Protein AF-A0A662Q360-F1 (afdb_monomer_lite)

Radius of gyration: 23.17 Å; chains: 1; bounding box: 56×48×70 Å

Foldseek 3Di:
DLVVLVVVLVVVVVPDDDDDDDDPVNVVVVVVSVVSVVVNVVVVVVLVVVLVVVVVVVCCVLPVDPDDFDDPDDDQQKAWQPQVPQDAAEAQDQFRWRFFFPPDPFFGQWTWGWHDDPPGIFIKTAGQQQWGTDRNHIYGDHDDPVRIGGCVVDPRPLRTPSVQFQFWEAEPVGDTQATFHTFIWHADPRGIGTQWTKGQGDPVNCVVRVHRIGTGGRVQWDDDSRHIYGPDPPDPD

Structure (mmCIF, N/CA/C/O backbone):
data_AF-A0A662Q360-F1
#
_entry.id   AF-A0A662Q360-F1
#
loop_
_atom_site.group_PDB
_atom_site.id
_atom_site.type_symbol
_atom_site.label_atom_id
_atom_site.label_alt_id
_atom_site.label_comp_id
_atom_site.label_asym_id
_atom_site.label_entity_id
_atom_site.label_seq_id
_atom_site.pdbx_PDB_ins_code
_atom_site.Cartn_x
_atom_site.Cartn_y
_atom_site.Cartn_z
_atom_site.occupancy
_atom_site.B_iso_or_equiv
_atom_site.auth_seq_id
_atom_site.auth_comp_id
_atom_site.auth_asym_id
_atom_site.auth_atom_id
_atom_site.pdbx_PDB_model_num
ATOM 1 N N . THR A 1 1 ? 2.993 13.904 -26.638 1.00 52.34 1 THR A N 1
ATOM 2 C CA . THR A 1 1 ? 3.123 13.090 -25.404 1.00 52.34 1 THR A CA 1
ATOM 3 C C . THR A 1 1 ? 4.586 12.719 -25.207 1.00 52.34 1 THR A C 1
ATOM 5 O O . THR A 1 1 ? 5.303 12.696 -26.197 1.00 52.34 1 THR A O 1
ATOM 8 N N . LEU A 1 2 ? 5.051 12.474 -23.971 1.00 51.41 2 LEU A N 1
ATOM 9 C CA . LEU A 1 2 ? 6.459 12.122 -23.666 1.00 51.41 2 LEU A CA 1
ATOM 10 C C . LEU A 1 2 ? 6.990 10.971 -24.545 1.00 51.41 2 LEU A C 1
ATOM 12 O O . LEU A 1 2 ? 8.075 11.088 -25.100 1.00 51.41 2 LEU A O 1
ATOM 16 N N . LEU A 1 3 ? 6.150 9.962 -24.795 1.00 55.06 3 LEU A N 1
ATOM 17 C CA . LEU A 1 3 ? 6.437 8.842 -25.700 1.00 55.06 3 LEU A CA 1
ATOM 18 C C . LEU A 1 3 ? 6.811 9.266 -27.134 1.00 55.06 3 LEU A C 1
ATOM 20 O O . LEU A 1 3 ? 7.700 8.693 -27.747 1.00 55.06 3 LEU A O 1
ATOM 24 N N . SER A 1 4 ? 6.140 10.289 -27.672 1.00 64.00 4 SER A N 1
ATOM 25 C CA . SER A 1 4 ? 6.384 10.784 -29.035 1.00 64.00 4 SER A CA 1
ATOM 26 C C . SER A 1 4 ? 7.699 11.565 -29.150 1.00 64.00 4 SER A C 1
ATOM 28 O O . SER A 1 4 ? 8.239 11.694 -30.248 1.00 64.00 4 SER A O 1
ATOM 30 N N . LEU A 1 5 ? 8.209 12.096 -28.034 1.00 64.88 5 LEU A N 1
ATOM 31 C CA . LEU A 1 5 ? 9.517 12.747 -27.973 1.00 64.88 5 LEU A CA 1
ATOM 32 C C . LEU A 1 5 ? 10.636 11.715 -27.819 1.00 64.88 5 LEU A C 1
ATOM 34 O O . LEU A 1 5 ? 11.640 11.842 -28.510 1.00 64.88 5 LEU A O 1
ATOM 38 N N . GLU A 1 6 ? 10.443 10.682 -26.995 1.00 63.66 6 GLU A N 1
ATOM 39 C CA . GLU A 1 6 ? 11.391 9.564 -26.872 1.00 63.66 6 GLU A CA 1
ATOM 40 C C . GLU A 1 6 ? 11.611 8.864 -28.217 1.00 63.66 6 GLU A C 1
ATOM 42 O O . GLU A 1 6 ? 12.750 8.779 -28.663 1.00 63.66 6 GLU A O 1
ATOM 47 N N . GLN A 1 7 ? 10.535 8.484 -28.919 1.00 69.19 7 GLN A N 1
ATOM 48 C CA . GLN A 1 7 ? 10.624 7.829 -30.234 1.00 69.19 7 GLN A CA 1
ATOM 49 C C . GLN A 1 7 ? 11.443 8.642 -31.247 1.00 69.19 7 GLN A C 1
ATOM 51 O O . GLN A 1 7 ? 12.297 8.097 -31.941 1.00 69.19 7 GLN A O 1
ATOM 56 N N . ARG A 1 8 ? 11.248 9.965 -31.279 1.00 67.44 8 ARG A N 1
ATOM 57 C CA . ARG A 1 8 ? 11.994 10.861 -32.175 1.00 67.44 8 ARG A CA 1
ATOM 58 C C . ARG A 1 8 ? 13.470 11.008 -31.808 1.00 67.44 8 ARG A C 1
ATOM 60 O O . ARG A 1 8 ? 14.284 11.240 -32.694 1.00 67.44 8 ARG A O 1
ATOM 67 N N . VAL A 1 9 ? 13.824 10.929 -30.524 1.00 67.50 9 VAL A N 1
ATOM 68 C CA . VAL A 1 9 ? 15.228 10.991 -30.086 1.00 67.50 9 VAL A CA 1
ATOM 69 C C . VAL A 1 9 ? 15.958 9.710 -30.483 1.00 67.50 9 VAL A C 1
ATOM 71 O O . VAL A 1 9 ? 17.075 9.799 -30.988 1.00 67.50 9 VAL A O 1
ATOM 74 N N . THR A 1 10 ? 15.316 8.550 -30.325 1.00 65.50 10 THR A N 1
ATOM 75 C CA . THR A 1 10 ? 15.896 7.245 -30.671 1.00 65.50 10 THR A CA 1
ATOM 76 C C . THR A 1 10 ? 16.127 7.103 -32.178 1.00 65.50 10 THR A C 1
ATOM 78 O O . THR A 1 10 ? 17.229 6.759 -32.592 1.00 65.50 10 THR A O 1
ATOM 81 N N . GLU A 1 11 ? 15.150 7.484 -33.011 1.00 65.62 11 GLU A N 1
ATOM 82 C CA . GLU A 1 11 ? 15.278 7.458 -34.483 1.00 65.62 11 GLU A CA 1
ATOM 83 C C . GLU A 1 11 ? 16.444 8.317 -35.009 1.00 65.62 11 GLU A C 1
ATOM 85 O O . GLU A 1 11 ? 17.028 8.027 -36.053 1.00 65.62 11 GLU A O 1
ATOM 90 N N . LEU A 1 12 ? 16.802 9.384 -34.289 1.00 60.72 12 LEU A N 1
ATOM 91 C CA . LEU A 1 12 ? 17.890 10.285 -34.669 1.00 60.72 12 LEU A CA 1
ATOM 92 C C . LEU A 1 12 ? 19.270 9.830 -34.167 1.00 60.72 12 LEU A C 1
ATOM 94 O O . LEU A 1 12 ? 20.284 10.238 -34.739 1.00 60.72 12 LEU A O 1
ATOM 98 N N . GLU A 1 13 ? 19.340 9.012 -33.113 1.00 57.81 13 GLU A N 1
ATOM 99 C CA . GLU A 1 13 ? 20.605 8.450 -32.617 1.00 57.81 13 GLU A CA 1
ATOM 100 C C . GLU A 1 13 ? 21.178 7.380 -33.554 1.00 57.81 13 GLU A C 1
ATOM 102 O O . GLU A 1 13 ? 22.401 7.307 -33.709 1.00 57.81 13 GLU A O 1
ATOM 107 N N . ASP A 1 14 ? 20.309 6.642 -34.247 1.00 57.56 14 ASP A N 1
ATOM 108 C CA . ASP A 1 14 ? 20.681 5.593 -35.206 1.00 57.56 14 ASP A CA 1
ATOM 109 C C . ASP A 1 14 ? 21.298 6.137 -36.509 1.00 57.56 14 ASP A C 1
ATOM 111 O O . ASP A 1 14 ? 21.954 5.412 -37.256 1.00 57.56 14 ASP A O 1
ATOM 115 N N . LEU A 1 15 ? 21.173 7.440 -36.778 1.00 57.22 15 LEU A N 1
ATOM 116 C CA . LEU A 1 15 ? 21.636 8.075 -38.017 1.00 57.22 15 LEU A CA 1
ATOM 117 C C . LEU A 1 15 ? 23.102 8.553 -37.994 1.00 57.22 15 LEU A C 1
ATOM 119 O O . LEU A 1 15 ? 23.457 9.447 -38.762 1.00 57.22 15 LEU A O 1
ATOM 123 N N . ARG A 1 16 ? 23.992 8.013 -37.147 1.00 49.78 16 ARG A N 1
ATOM 124 C CA . ARG A 1 16 ? 25.413 8.438 -37.100 1.00 49.78 16 ARG A CA 1
ATOM 125 C C . ARG A 1 16 ? 26.221 7.955 -38.321 1.00 49.78 16 ARG A C 1
ATOM 127 O O . ARG A 1 16 ? 26.537 6.770 -38.385 1.00 49.78 16 ARG A O 1
ATOM 134 N N . PRO A 1 17 ? 26.710 8.838 -39.218 1.00 49.88 17 PRO A N 1
ATOM 135 C CA . PRO A 1 17 ? 27.641 8.441 -40.269 1.00 49.88 17 PRO A CA 1
ATOM 136 C C . PRO A 1 17 ? 29.096 8.651 -39.820 1.00 49.88 17 PRO A C 1
ATOM 138 O O . PRO A 1 17 ? 29.422 9.631 -39.137 1.00 49.88 17 PRO A O 1
ATOM 141 N N . ALA A 1 18 ? 29.985 7.757 -40.261 1.00 47.44 18 ALA A N 1
ATOM 142 C CA . ALA A 1 18 ? 31.430 7.955 -40.220 1.00 47.44 18 ALA A CA 1
ATOM 143 C C . ALA A 1 18 ? 31.824 9.177 -41.079 1.00 47.44 18 ALA A C 1
ATOM 145 O O . ALA A 1 18 ? 31.247 9.456 -42.125 1.00 47.44 18 ALA A O 1
ATOM 146 N N . VAL A 1 19 ? 32.763 9.966 -40.571 1.00 47.72 19 VAL A N 1
ATOM 147 C CA . VAL A 1 19 ? 33.043 11.362 -40.944 1.00 47.72 19 VAL A CA 1
ATOM 148 C C . VAL A 1 19 ? 33.506 11.526 -42.410 1.00 47.72 19 VAL A C 1
ATOM 150 O O . VAL A 1 19 ? 34.319 10.726 -42.860 1.00 47.72 19 VAL A O 1
ATOM 153 N N . ARG A 1 20 ? 33.087 12.612 -43.108 1.00 49.34 20 ARG A N 1
ATOM 154 C CA . ARG A 1 20 ? 33.945 13.754 -43.567 1.00 49.34 20 ARG A CA 1
ATOM 155 C C . ARG A 1 20 ? 33.466 14.565 -44.802 1.00 49.34 20 ARG A C 1
ATOM 157 O O . ARG A 1 20 ? 34.307 14.957 -45.587 1.00 49.34 20 ARG A O 1
ATOM 164 N N . VAL A 1 21 ? 32.188 14.941 -44.926 1.00 49.09 21 VAL A N 1
ATOM 165 C CA . VAL A 1 21 ? 31.747 16.243 -45.503 1.00 49.09 21 VAL A CA 1
ATOM 166 C C . VAL A 1 21 ? 30.422 16.583 -44.812 1.00 49.09 21 VAL A C 1
ATOM 168 O O . VAL A 1 21 ? 29.458 15.840 -44.946 1.00 49.09 21 VAL A O 1
ATOM 171 N N . GLN A 1 22 ? 30.374 17.616 -43.967 1.00 52.22 22 GLN A N 1
ATOM 172 C CA . GLN A 1 22 ? 29.144 17.942 -43.236 1.00 52.22 22 GLN A CA 1
ATOM 173 C C . GLN A 1 22 ? 28.262 18.852 -44.086 1.00 52.22 22 GLN A C 1
ATOM 175 O O . GLN A 1 22 ? 28.484 20.060 -44.148 1.00 52.22 22 GLN A O 1
ATOM 180 N N . ASP A 1 23 ? 27.244 18.265 -44.712 1.00 59.53 23 ASP A N 1
ATOM 181 C CA . ASP A 1 23 ? 26.168 19.022 -45.337 1.00 59.53 23 ASP A CA 1
ATOM 182 C C . ASP A 1 23 ? 25.553 20.001 -44.331 1.00 59.53 23 ASP A C 1
ATOM 184 O O . ASP A 1 23 ? 25.265 19.662 -43.179 1.00 59.53 23 ASP A O 1
ATOM 188 N N . LYS A 1 24 ? 25.297 21.235 -44.777 1.00 62.62 24 LYS A N 1
ATOM 189 C CA . LYS A 1 24 ? 24.674 22.301 -43.969 1.00 62.62 24 LYS A CA 1
ATOM 190 C C . LYS A 1 24 ? 23.330 21.860 -43.361 1.00 62.62 24 LYS A C 1
ATOM 192 O O . LYS A 1 24 ? 22.922 22.379 -42.323 1.00 62.62 24 LYS A O 1
ATOM 197 N N . ALA A 1 25 ? 22.664 20.887 -43.985 1.00 62.81 25 ALA A N 1
ATOM 198 C CA . ALA A 1 25 ? 21.464 20.227 -43.476 1.00 62.81 25 ALA A CA 1
ATOM 199 C C . ALA A 1 25 ? 21.741 19.336 -42.248 1.00 62.81 25 ALA A C 1
ATOM 201 O O . ALA A 1 25 ? 21.014 19.418 -41.263 1.00 62.81 25 ALA A O 1
ATOM 202 N N . ILE A 1 26 ? 22.830 18.560 -42.254 1.00 65.00 26 ILE A N 1
ATOM 203 C CA . ILE A 1 26 ? 23.242 17.704 -41.128 1.00 65.00 26 ILE A CA 1
ATOM 204 C C . ILE A 1 26 ? 23.617 18.560 -39.912 1.00 65.00 26 ILE A C 1
ATOM 206 O O . ILE A 1 26 ? 23.255 18.234 -38.782 1.00 65.00 26 ILE A O 1
ATOM 210 N N . LEU A 1 27 ? 24.296 19.691 -40.131 1.00 67.81 27 LEU A N 1
ATOM 211 C CA . LEU A 1 27 ? 24.610 20.647 -39.063 1.00 67.81 27 LEU A CA 1
ATOM 212 C C . LEU A 1 27 ? 23.351 21.260 -38.429 1.00 67.81 27 LEU A C 1
ATOM 214 O O . LEU A 1 27 ? 23.289 21.389 -37.207 1.00 67.81 27 LEU A O 1
ATOM 218 N N . LYS A 1 28 ? 22.331 21.594 -39.233 1.00 71.19 28 LYS A N 1
ATOM 219 C CA . LYS A 1 28 ? 21.037 22.076 -38.721 1.00 71.19 28 LYS A CA 1
ATOM 220 C C . LYS A 1 28 ? 20.302 21.008 -37.911 1.00 71.19 28 LYS A C 1
ATOM 222 O O . LYS A 1 28 ? 19.843 21.311 -36.815 1.00 71.19 28 LYS A O 1
ATOM 227 N N . LEU A 1 29 ? 20.253 19.769 -38.404 1.00 65.19 29 LEU A N 1
ATOM 228 C CA . LEU A 1 29 ? 19.609 18.654 -37.700 1.00 65.19 29 LEU A CA 1
ATOM 229 C C . LEU A 1 29 ? 20.279 18.359 -36.354 1.00 65.19 29 LEU A C 1
ATOM 231 O O . LEU A 1 29 ? 19.591 18.129 -35.365 1.00 65.19 29 LEU A O 1
ATOM 235 N N . ARG A 1 30 ? 21.613 18.440 -36.275 1.00 69.44 30 ARG A N 1
ATOM 236 C CA . ARG A 1 30 ? 22.338 18.308 -35.000 1.00 69.44 30 ARG A CA 1
ATOM 237 C C . ARG A 1 30 ? 22.005 19.428 -34.020 1.00 69.44 30 ARG A C 1
ATOM 239 O O . ARG A 1 30 ? 21.779 19.154 -32.848 1.00 69.44 30 ARG A O 1
ATOM 246 N N . ALA A 1 31 ? 21.919 20.669 -34.493 1.00 75.94 31 ALA A N 1
ATOM 247 C CA . ALA A 1 31 ? 21.542 21.796 -33.643 1.00 75.94 31 ALA A CA 1
ATOM 248 C C . ALA A 1 31 ? 20.094 21.682 -33.128 1.00 75.94 31 ALA A C 1
ATOM 250 O O . ALA A 1 31 ? 19.820 22.013 -31.973 1.00 75.94 31 ALA A O 1
ATOM 251 N N . GLU A 1 32 ? 19.165 21.197 -33.958 1.00 75.12 32 GLU A N 1
ATOM 252 C CA . GLU A 1 32 ? 17.788 20.909 -33.540 1.00 75.12 32 GLU A CA 1
ATOM 253 C C . GLU A 1 32 ? 17.721 19.757 -32.535 1.00 75.12 32 GLU A C 1
ATOM 255 O O . GLU A 1 32 ? 17.013 19.868 -31.534 1.00 75.12 32 GLU A O 1
ATOM 260 N N . LEU A 1 33 ? 18.502 18.698 -32.748 1.00 71.62 33 LEU A N 1
ATOM 261 C CA . LEU A 1 33 ? 18.621 17.570 -31.827 1.00 71.62 33 LEU A CA 1
ATOM 262 C C . LEU A 1 33 ? 19.163 18.018 -30.467 1.00 71.62 33 LEU A C 1
ATOM 264 O O . LEU A 1 33 ? 18.570 17.696 -29.441 1.00 71.62 33 LEU A O 1
ATOM 268 N N . ASP A 1 34 ? 20.224 18.823 -30.443 1.00 75.19 34 ASP A N 1
ATOM 269 C CA . ASP A 1 34 ? 20.776 19.372 -29.202 1.00 75.19 34 ASP A CA 1
ATOM 270 C C . ASP A 1 34 ? 19.771 20.275 -28.481 1.00 75.19 34 ASP A C 1
ATOM 272 O O . ASP A 1 34 ? 19.674 20.257 -27.252 1.00 75.19 34 ASP A O 1
ATOM 276 N N . LYS A 1 35 ? 18.994 21.067 -29.230 1.00 82.88 35 LYS A N 1
ATOM 277 C CA . LYS A 1 35 ? 17.937 21.913 -28.665 1.00 82.88 35 LYS A CA 1
ATOM 278 C C . LYS A 1 35 ? 16.811 21.069 -28.062 1.00 82.88 35 LYS A C 1
ATOM 280 O O . LYS A 1 35 ? 16.351 21.373 -26.964 1.00 82.88 35 LYS A O 1
ATOM 285 N N . LEU A 1 36 ? 16.392 20.011 -28.754 1.00 74.19 36 LEU A N 1
ATOM 286 C CA . LEU A 1 36 ? 15.373 19.076 -28.277 1.00 74.19 36 LEU A CA 1
ATOM 287 C C . LEU A 1 36 ? 15.851 18.283 -27.060 1.00 74.19 36 LEU A C 1
ATOM 289 O O . LEU A 1 36 ? 15.076 18.123 -26.123 1.00 74.19 36 LEU A O 1
ATOM 293 N N . ARG A 1 37 ? 17.120 17.859 -27.022 1.00 72.06 37 ARG A N 1
ATOM 294 C CA . ARG A 1 37 ? 17.719 17.208 -25.847 1.00 72.06 37 ARG A CA 1
ATOM 295 C C . ARG A 1 37 ? 17.703 18.111 -24.627 1.00 72.06 37 ARG A C 1
ATOM 297 O O . ARG A 1 37 ? 17.232 17.687 -23.581 1.00 72.06 37 ARG A O 1
ATOM 304 N N . ARG A 1 38 ? 18.137 19.366 -24.767 1.00 78.88 38 ARG A N 1
ATOM 305 C CA . ARG A 1 38 ? 18.104 20.331 -23.655 1.00 78.88 38 ARG A CA 1
ATOM 306 C C . ARG A 1 38 ? 16.685 20.584 -23.156 1.00 78.88 38 ARG A C 1
ATOM 308 O O . ARG A 1 38 ? 16.461 20.673 -21.955 1.00 78.88 38 ARG A O 1
ATOM 315 N N . GLU A 1 39 ? 15.718 20.693 -24.064 1.00 78.38 39 GLU A N 1
ATOM 316 C CA . GLU A 1 39 ? 14.310 20.856 -23.691 1.00 78.38 39 GLU A CA 1
ATOM 317 C C . GLU A 1 39 ? 13.749 19.592 -23.015 1.00 78.38 39 GLU A C 1
ATOM 319 O O . GLU A 1 39 ? 12.976 19.694 -22.063 1.00 78.38 39 GLU A O 1
ATOM 324 N N . PHE A 1 40 ? 14.159 18.403 -23.458 1.00 68.56 40 PHE A N 1
ATOM 325 C CA . PHE A 1 40 ? 13.799 17.133 -22.831 1.00 68.56 40 PHE A CA 1
ATOM 326 C C . PHE A 1 40 ? 14.385 17.010 -21.419 1.00 68.56 40 PHE A C 1
ATOM 328 O O . PHE A 1 40 ? 13.645 16.736 -20.477 1.00 68.56 40 PHE A O 1
ATOM 335 N N . GLU A 1 41 ? 15.677 17.293 -21.247 1.00 73.56 41 GLU A N 1
ATOM 336 C CA . GLU A 1 41 ? 16.346 17.321 -19.942 1.00 73.56 41 GLU A CA 1
ATOM 337 C C . GLU A 1 41 ? 15.686 18.327 -18.997 1.00 73.56 41 GLU A C 1
ATOM 339 O O . GLU A 1 41 ? 15.372 17.988 -17.857 1.00 73.56 41 GLU A O 1
ATOM 344 N N . ARG A 1 42 ? 15.375 19.533 -19.490 1.00 79.88 42 ARG A N 1
ATOM 345 C CA . ARG A 1 42 ? 14.653 20.552 -18.721 1.00 79.88 42 ARG A CA 1
ATOM 346 C C . ARG A 1 42 ? 13.280 20.057 -18.268 1.00 79.88 42 ARG A C 1
ATOM 348 O O . ARG A 1 42 ? 12.889 20.303 -17.132 1.00 79.88 42 ARG A O 1
ATOM 355 N N . ARG A 1 43 ? 12.531 19.364 -19.130 1.00 72.19 43 ARG A N 1
ATOM 356 C CA . ARG A 1 43 ? 11.215 18.805 -18.772 1.00 72.19 43 ARG A CA 1
ATOM 357 C C . ARG A 1 43 ? 11.325 17.663 -17.772 1.00 72.19 43 ARG A C 1
ATOM 359 O O . ARG A 1 43 ? 10.536 17.626 -16.838 1.00 72.19 43 ARG A O 1
ATOM 366 N N . LEU A 1 44 ? 12.322 16.789 -17.912 1.00 68.56 44 LEU A N 1
ATOM 367 C CA . LEU A 1 44 ? 12.618 15.763 -16.910 1.00 68.56 44 LEU A CA 1
ATOM 368 C C . LEU A 1 44 ? 12.953 16.384 -15.552 1.00 68.56 44 LEU A C 1
ATOM 370 O O . LEU A 1 44 ? 12.520 15.881 -14.518 1.00 68.56 44 LEU A O 1
ATOM 374 N N . GLU A 1 45 ? 13.717 17.473 -15.542 1.00 73.62 45 GLU A N 1
ATOM 375 C CA . GLU A 1 45 ? 14.040 18.198 -14.319 1.00 73.62 45 GLU A CA 1
ATOM 376 C C . GLU A 1 45 ? 12.796 18.849 -13.700 1.00 73.62 45 GLU A C 1
ATOM 378 O O . GLU A 1 45 ? 12.575 18.704 -12.500 1.00 73.62 45 GLU A O 1
ATOM 383 N N . ILE A 1 46 ? 11.935 19.478 -14.508 1.00 70.62 46 ILE A N 1
ATOM 384 C CA . ILE A 1 46 ? 10.645 20.025 -14.058 1.00 70.62 46 ILE A CA 1
ATOM 385 C C . ILE A 1 46 ? 9.749 18.926 -13.474 1.00 70.62 46 ILE A C 1
ATOM 387 O O . ILE A 1 46 ? 9.175 19.128 -12.405 1.00 70.62 46 ILE A O 1
ATOM 391 N N . ASP A 1 47 ? 9.653 17.763 -14.121 1.00 62.53 47 ASP A N 1
ATOM 392 C CA . ASP A 1 47 ? 8.867 16.625 -13.632 1.00 62.53 47 ASP A CA 1
ATOM 393 C C . ASP A 1 47 ? 9.427 16.103 -12.297 1.00 62.53 47 ASP A C 1
ATOM 395 O O . ASP A 1 47 ? 8.677 15.897 -11.341 1.00 62.53 47 ASP A O 1
ATOM 399 N N . ARG A 1 48 ? 10.757 15.959 -12.184 1.00 68.50 48 ARG A N 1
ATOM 400 C CA . ARG A 1 48 ? 11.434 15.572 -10.931 1.00 68.50 48 ARG A CA 1
ATOM 401 C C . ARG A 1 48 ? 11.200 16.587 -9.813 1.00 68.50 48 ARG A C 1
ATOM 403 O O . ARG A 1 48 ? 10.935 16.193 -8.679 1.00 68.50 48 ARG A O 1
ATOM 410 N N . LEU A 1 49 ? 11.307 17.883 -10.106 1.00 67.94 49 LEU A N 1
ATOM 411 C CA . LEU A 1 49 ? 11.078 18.951 -9.131 1.00 67.94 49 LEU A CA 1
ATOM 412 C C . LEU A 1 49 ? 9.608 19.025 -8.711 1.00 67.94 49 LEU A C 1
ATOM 414 O O . LEU A 1 49 ? 9.338 19.190 -7.526 1.00 67.94 49 LEU A O 1
ATOM 418 N N . SER A 1 50 ? 8.671 18.847 -9.642 1.00 59.84 50 SER A N 1
ATOM 419 C CA . SER A 1 50 ? 7.231 18.812 -9.354 1.00 59.84 50 SER A CA 1
ATOM 420 C C . SER A 1 50 ? 6.883 17.631 -8.450 1.00 59.84 50 SER A C 1
ATOM 422 O O . SER A 1 50 ? 6.256 17.826 -7.410 1.00 59.84 50 SER A O 1
ATOM 424 N N . SER A 1 51 ? 7.407 16.441 -8.768 1.00 57.53 51 SER A N 1
ATOM 425 C CA . SER A 1 51 ? 7.301 15.255 -7.911 1.00 57.53 51 SER A CA 1
ATOM 426 C C . SER A 1 51 ? 7.864 15.523 -6.515 1.00 57.53 51 SER A C 1
ATOM 428 O O . SER A 1 51 ? 7.200 15.260 -5.517 1.00 57.53 51 SER A O 1
ATOM 430 N N . ARG A 1 52 ? 9.044 16.146 -6.420 1.00 62.38 52 ARG A N 1
ATOM 431 C CA . ARG A 1 52 ? 9.668 16.473 -5.134 1.00 62.38 52 ARG A CA 1
ATOM 432 C C . ARG A 1 52 ? 8.885 17.523 -4.339 1.00 62.38 52 ARG A C 1
ATOM 434 O O . ARG A 1 52 ? 8.847 17.435 -3.116 1.00 62.38 52 ARG A O 1
ATOM 441 N N . ILE A 1 53 ? 8.264 18.504 -4.995 1.00 65.31 53 ILE A N 1
ATOM 442 C CA . ILE A 1 53 ? 7.393 19.497 -4.345 1.00 65.31 53 ILE A CA 1
ATOM 443 C C . ILE A 1 53 ? 6.141 18.824 -3.786 1.00 65.31 53 ILE A C 1
ATOM 445 O O . ILE A 1 53 ? 5.755 19.124 -2.660 1.00 65.31 53 ILE A O 1
ATOM 449 N N . GLU A 1 54 ? 5.506 17.926 -4.534 1.00 60.66 54 GLU A N 1
ATOM 450 C CA . GLU A 1 54 ? 4.335 17.188 -4.050 1.00 60.66 54 GLU A CA 1
ATOM 451 C C . GLU A 1 54 ? 4.684 16.219 -2.920 1.00 60.66 54 GLU A C 1
ATOM 453 O O . GLU A 1 54 ? 3.985 16.214 -1.911 1.00 60.66 54 GLU A O 1
ATOM 458 N N . ASP A 1 55 ? 5.795 15.485 -3.020 1.00 58.62 55 ASP A N 1
ATOM 459 C CA . ASP A 1 55 ? 6.301 14.645 -1.929 1.00 58.62 55 ASP A CA 1
ATOM 460 C C . ASP A 1 55 ? 6.530 15.469 -0.664 1.00 58.62 55 ASP A C 1
ATOM 462 O O . ASP A 1 55 ? 6.192 15.044 0.440 1.00 58.62 55 ASP A O 1
ATOM 466 N N . LEU A 1 56 ? 7.117 16.660 -0.813 1.00 62.84 56 LEU A N 1
ATOM 467 C CA . LEU A 1 56 ? 7.323 17.582 0.295 1.00 62.84 56 LEU A CA 1
ATOM 468 C C . LEU A 1 56 ? 5.999 18.135 0.823 1.00 62.84 56 LEU A C 1
ATOM 470 O O . LEU A 1 56 ? 5.881 18.262 2.034 1.00 62.84 56 LEU A O 1
ATOM 474 N N . LYS A 1 57 ? 5.004 18.417 -0.027 1.00 61.91 57 LYS A N 1
ATOM 475 C CA . LYS A 1 57 ? 3.658 18.835 0.405 1.00 61.91 57 LYS A CA 1
ATOM 476 C C . LYS A 1 57 ? 2.951 17.735 1.185 1.00 61.91 57 LYS A C 1
ATOM 478 O O . LYS A 1 57 ? 2.463 18.016 2.268 1.00 61.91 57 LYS A O 1
ATOM 483 N N . LEU A 1 58 ? 2.956 16.498 0.693 1.00 60.91 58 LEU A N 1
ATOM 484 C CA . LEU A 1 58 ? 2.369 15.358 1.393 1.00 60.91 58 LEU A CA 1
ATOM 485 C C . LEU A 1 58 ? 3.097 15.093 2.712 1.00 60.91 58 LEU A C 1
ATOM 487 O O . LEU A 1 58 ? 2.461 14.914 3.744 1.00 60.91 58 LEU A O 1
ATOM 491 N N . LYS A 1 59 ? 4.436 15.089 2.703 1.00 61.38 59 LYS A N 1
ATOM 492 C CA . LYS A 1 59 ? 5.227 14.964 3.934 1.00 61.38 59 LYS A CA 1
ATOM 493 C C . LYS A 1 59 ? 4.897 16.085 4.901 1.00 61.38 59 LYS A C 1
ATOM 495 O O . LYS A 1 59 ? 4.720 15.804 6.076 1.00 61.38 59 LYS A O 1
ATOM 500 N N . LEU A 1 60 ? 4.804 17.326 4.425 1.00 58.25 60 LEU A N 1
ATOM 501 C CA . LEU A 1 60 ? 4.404 18.464 5.239 1.00 58.25 60 LEU A CA 1
ATOM 502 C C . LEU A 1 60 ? 3.019 18.202 5.833 1.00 58.25 60 LEU A C 1
ATOM 504 O O . LEU A 1 60 ? 2.915 18.168 7.044 1.00 58.25 60 LEU A O 1
ATOM 508 N N . GLU A 1 61 ? 2.004 17.895 5.026 1.00 57.50 61 GLU A N 1
ATOM 509 C CA . GLU A 1 61 ? 0.655 17.561 5.497 1.00 57.50 61 GLU A CA 1
ATOM 510 C C . GLU A 1 61 ? 0.694 16.462 6.575 1.00 57.50 61 GLU A C 1
ATOM 512 O O . GLU A 1 61 ? 0.166 16.652 7.672 1.00 57.50 61 GLU A O 1
ATOM 517 N N . LEU A 1 62 ? 1.357 15.331 6.308 1.00 58.19 62 LEU A N 1
ATOM 518 C CA . LEU A 1 62 ? 1.478 14.200 7.238 1.00 58.19 62 LEU A CA 1
ATOM 519 C C . LEU A 1 62 ? 2.271 14.533 8.519 1.00 58.19 62 LEU A C 1
ATOM 521 O O . LEU A 1 62 ? 1.985 13.957 9.569 1.00 58.19 62 LEU A O 1
ATOM 525 N N . HIS A 1 63 ? 3.266 15.428 8.458 1.00 51.38 63 HIS A N 1
ATOM 526 C CA . HIS A 1 63 ? 4.154 15.762 9.581 1.00 51.38 63 HIS A CA 1
ATOM 527 C C . HIS A 1 63 ? 3.745 17.015 10.375 1.00 51.38 63 HIS A C 1
ATOM 529 O O . HIS A 1 63 ? 4.096 17.103 11.550 1.00 51.38 63 HIS A O 1
ATOM 535 N N . THR A 1 64 ? 3.052 17.990 9.777 1.00 43.06 64 THR A N 1
ATOM 536 C CA . THR A 1 64 ? 2.820 19.327 10.362 1.00 43.06 64 THR A CA 1
ATOM 537 C C . THR A 1 64 ? 1.408 19.571 10.875 1.00 43.06 64 THR A C 1
ATOM 539 O O . THR A 1 64 ? 1.131 20.685 11.314 1.00 43.06 64 THR A O 1
ATOM 542 N N . LEU A 1 65 ? 0.516 18.579 10.874 1.00 42.91 65 LEU A N 1
ATOM 543 C CA . LEU A 1 65 ? -0.836 18.760 11.405 1.00 42.91 65 LEU A CA 1
ATOM 544 C C . LEU A 1 65 ? -0.988 18.184 12.825 1.00 42.91 65 LEU A C 1
ATOM 546 O O . LEU A 1 65 ? -1.119 16.971 12.992 1.00 42.91 65 LEU A O 1
ATOM 550 N N . PRO A 1 66 ? -1.084 19.050 13.858 1.00 45.16 66 PRO A N 1
ATOM 551 C CA . PRO A 1 66 ? -1.760 18.742 15.117 1.00 45.16 66 PRO A CA 1
ATOM 552 C C . PRO A 1 66 ? -3.295 18.674 15.000 1.00 45.16 66 PRO A C 1
ATOM 554 O O . PRO A 1 66 ? -3.966 18.535 16.018 1.00 45.16 66 PRO A O 1
ATOM 557 N N . SER A 1 67 ? -3.877 18.767 13.801 1.00 35.28 67 SER A N 1
ATOM 558 C CA . SER A 1 67 ? -5.327 18.796 13.594 1.00 35.28 67 SER A CA 1
ATOM 559 C C . SER A 1 67 ? -5.800 17.733 12.598 1.00 35.28 67 SER A C 1
ATOM 561 O O . SER A 1 67 ? -5.618 17.850 11.392 1.00 35.28 67 SER A O 1
ATOM 563 N N . PHE A 1 68 ? -6.385 16.686 13.181 1.00 48.28 68 PHE A N 1
ATOM 564 C CA . PHE A 1 68 ? -7.575 15.941 12.767 1.00 48.28 68 PHE A CA 1
ATOM 565 C C . PHE A 1 68 ? -7.857 15.807 11.260 1.00 48.28 68 PHE A C 1
ATOM 567 O O . PHE A 1 68 ? -8.325 16.735 10.615 1.00 48.28 68 PHE A O 1
ATOM 574 N N . LEU A 1 69 ? -7.707 14.567 10.773 1.00 49.25 69 LEU A N 1
ATOM 575 C CA . LEU A 1 69 ? -8.471 14.006 9.655 1.00 49.25 69 LEU A CA 1
ATOM 576 C C . LEU A 1 69 ? -8.254 14.731 8.324 1.00 49.25 69 LEU A C 1
ATOM 578 O O . LEU A 1 69 ? -9.097 15.485 7.853 1.00 49.25 69 LEU A O 1
ATOM 582 N N . GLN A 1 70 ? -7.111 14.455 7.692 1.00 51.09 70 GLN A N 1
ATOM 583 C CA . GLN A 1 70 ? -6.863 14.933 6.336 1.00 51.09 70 GLN A CA 1
ATOM 584 C C . GLN A 1 70 ? -7.929 14.373 5.382 1.00 51.09 70 GLN A C 1
ATOM 586 O O . GLN A 1 70 ? -8.069 13.143 5.291 1.00 51.09 70 GLN A O 1
ATOM 591 N N . PRO A 1 71 ? -8.645 15.241 4.644 1.00 45.69 71 PRO A N 1
ATOM 592 C CA . PRO A 1 71 ? -9.500 14.806 3.555 1.00 45.69 71 PRO A CA 1
ATOM 593 C C . PRO A 1 71 ? -8.650 14.049 2.538 1.00 45.69 71 PRO A C 1
ATOM 595 O O . PRO A 1 71 ? -7.553 14.492 2.187 1.00 45.69 71 PRO A O 1
ATOM 598 N N . ALA A 1 72 ? -9.153 12.924 2.036 1.00 46.22 72 ALA A N 1
ATOM 599 C CA . ALA A 1 72 ? -8.470 12.159 0.998 1.00 46.22 72 ALA A CA 1
ATOM 600 C C . ALA A 1 72 ? -8.469 12.942 -0.330 1.00 46.22 72 ALA A C 1
ATOM 602 O O . ALA A 1 72 ? -9.304 12.708 -1.204 1.00 46.22 72 ALA A O 1
ATOM 603 N N . LYS A 1 73 ? -7.542 13.890 -0.501 1.00 48.03 73 LYS A N 1
ATOM 604 C CA . LYS A 1 73 ? -7.263 14.495 -1.806 1.00 48.03 73 LYS A CA 1
ATOM 605 C C . LYS A 1 73 ? -6.425 13.521 -2.633 1.00 48.03 73 LYS A C 1
ATOM 607 O O . LYS A 1 73 ? -5.494 12.885 -2.141 1.00 48.03 73 LYS A O 1
ATOM 612 N N . MET A 1 74 ? -6.782 13.367 -3.906 1.00 41.31 74 MET A N 1
ATOM 613 C CA . MET A 1 74 ? -6.012 12.554 -4.846 1.00 41.31 74 MET A CA 1
ATOM 614 C C . MET A 1 74 ? -4.750 13.328 -5.243 1.00 41.31 74 MET A C 1
ATOM 616 O O . MET A 1 74 ? -4.834 14.278 -6.014 1.00 41.31 74 MET A O 1
ATOM 620 N N . SER A 1 75 ? -3.589 12.946 -4.706 1.00 44.34 75 SER A N 1
ATOM 621 C CA . SER A 1 75 ? -2.300 13.334 -5.293 1.00 44.34 75 SER A CA 1
ATOM 622 C C . SER A 1 75 ? -1.986 12.398 -6.460 1.00 44.34 75 SER A C 1
ATOM 624 O O . SER A 1 75 ? -2.296 11.208 -6.415 1.00 44.34 75 SER A O 1
ATOM 626 N N . THR A 1 76 ? -1.363 12.934 -7.509 1.00 42.66 76 THR A N 1
ATOM 627 C CA . THR A 1 76 ? -0.942 12.162 -8.690 1.00 42.66 76 THR A CA 1
ATOM 628 C C . THR A 1 76 ? 0.382 11.407 -8.492 1.00 42.66 76 THR A C 1
ATOM 630 O O . THR A 1 76 ? 0.836 10.691 -9.391 1.00 42.66 76 THR A O 1
ATOM 633 N N . HIS A 1 77 ? 1.005 11.541 -7.315 1.00 50.00 77 HIS A N 1
ATOM 634 C CA . HIS A 1 77 ? 2.321 10.977 -6.994 1.00 50.00 77 HIS A CA 1
ATOM 635 C C . HIS A 1 77 ? 2.317 9.996 -5.818 1.00 50.00 77 HIS A C 1
ATOM 637 O O . HIS A 1 77 ? 3.349 9.410 -5.505 1.00 50.00 77 HIS A O 1
ATOM 643 N N . VAL A 1 78 ? 1.147 9.740 -5.231 1.00 59.41 78 VAL A N 1
ATOM 644 C CA . VAL A 1 78 ? 0.940 8.681 -4.241 1.00 59.41 78 VAL A CA 1
ATOM 645 C C . VAL A 1 78 ? -0.024 7.665 -4.816 1.00 59.41 78 VAL A C 1
ATOM 647 O O . VAL A 1 78 ? -0.977 8.025 -5.510 1.00 59.41 78 VAL A O 1
ATOM 650 N N . LEU A 1 79 ? 0.230 6.391 -4.549 1.00 66.19 79 LEU A N 1
ATOM 651 C CA . LEU A 1 79 ? -0.585 5.323 -5.093 1.00 66.19 79 LEU A CA 1
ATOM 652 C C . LEU A 1 79 ? -1.593 4.857 -4.049 1.00 66.19 79 LEU A C 1
ATOM 654 O O . LEU A 1 79 ? -1.220 4.454 -2.951 1.00 66.19 79 LEU A O 1
ATOM 658 N N . TYR A 1 80 ? -2.873 4.869 -4.404 1.00 70.88 80 TYR A N 1
ATOM 659 C CA . TYR A 1 80 ? -3.870 4.125 -3.646 1.00 70.88 80 TYR A CA 1
ATOM 660 C C . TYR A 1 80 ? -3.763 2.656 -4.037 1.00 70.88 80 TYR A C 1
ATOM 662 O O . TYR A 1 80 ? -3.839 2.328 -5.225 1.00 70.88 80 TYR A O 1
ATOM 670 N N . SER A 1 81 ? -3.556 1.792 -3.043 1.00 64.44 81 SER A N 1
ATOM 671 C CA . SER A 1 81 ? -3.223 0.382 -3.247 1.00 64.44 81 SER A CA 1
ATOM 672 C C . SER A 1 81 ? -4.258 -0.369 -4.074 1.00 64.44 81 SER A C 1
ATOM 674 O O . SER A 1 81 ? -3.943 -1.423 -4.602 1.00 64.44 81 SER A O 1
ATOM 676 N N . SER A 1 82 ? -5.477 0.158 -4.240 1.00 67.44 82 SER A N 1
ATOM 677 C CA . SER A 1 82 ? -6.508 -0.420 -5.103 1.00 67.44 82 SER A CA 1
ATOM 678 C C . SER A 1 82 ? -6.695 -1.923 -4.857 1.00 67.44 82 SER A C 1
ATOM 680 O O . SER A 1 82 ? -7.130 -2.631 -5.765 1.00 67.44 82 SER A O 1
ATOM 682 N N . CYS A 1 83 ? -6.395 -2.425 -3.646 1.00 63.84 83 CYS A N 1
ATOM 683 C CA . CYS A 1 83 ? -6.422 -3.856 -3.325 1.00 63.84 83 CYS A CA 1
ATOM 684 C C . CYS A 1 83 ? -7.806 -4.457 -3.611 1.00 63.84 83 CYS A C 1
ATOM 686 O O . CYS A 1 83 ? -7.909 -5.585 -4.068 1.00 63.84 83 CYS A O 1
ATOM 688 N N . ARG A 1 84 ? -8.885 -3.667 -3.474 1.00 62.78 84 ARG A N 1
ATOM 689 C CA . ARG A 1 84 ? -10.253 -4.082 -3.849 1.00 62.78 84 ARG A CA 1
ATOM 690 C C . ARG A 1 84 ? -10.437 -4.394 -5.336 1.00 62.78 84 ARG A C 1
ATOM 692 O O . ARG A 1 84 ? -11.377 -5.094 -5.694 1.00 62.78 84 ARG A O 1
ATOM 699 N N . ARG A 1 85 ? -9.617 -3.802 -6.201 1.00 59.03 85 ARG A N 1
ATOM 700 C CA . ARG A 1 85 ? -9.703 -3.935 -7.661 1.00 59.03 85 ARG A CA 1
ATOM 701 C C . ARG A 1 85 ? -8.546 -4.747 -8.246 1.00 59.03 85 ARG A C 1
ATOM 703 O O . ARG A 1 85 ? -8.648 -5.182 -9.386 1.00 59.03 85 ARG A O 1
ATOM 710 N N . GLY A 1 86 ? -7.475 -4.982 -7.481 1.00 60.44 86 GLY A N 1
ATOM 711 C CA . GLY A 1 86 ? -6.283 -5.693 -7.958 1.00 60.44 86 GLY A CA 1
ATOM 712 C C . GLY A 1 86 ? -5.612 -4.976 -9.134 1.00 60.44 86 GLY A C 1
ATOM 713 O O . GLY A 1 86 ? -5.118 -5.617 -10.060 1.00 60.44 86 GLY A O 1
ATOM 714 N N . GLU A 1 87 ? -5.671 -3.643 -9.134 1.00 67.31 87 GLU A N 1
ATOM 715 C CA . GLU A 1 87 ? -5.353 -2.790 -10.287 1.00 67.31 87 GLU A CA 1
ATOM 716 C C . GLU A 1 87 ? -4.037 -2.021 -10.134 1.00 67.31 87 GLU A C 1
ATOM 718 O O . GLU A 1 87 ? -3.795 -1.102 -10.908 1.00 67.31 87 GLU A O 1
ATOM 723 N N . VAL A 1 88 ? -3.171 -2.361 -9.172 1.00 71.75 88 VAL A N 1
ATOM 724 C CA . VAL A 1 88 ? -1.913 -1.618 -9.003 1.00 71.75 88 VAL A CA 1
ATOM 725 C C . VAL A 1 88 ? -1.023 -1.799 -10.230 1.00 71.75 88 VAL A C 1
ATOM 727 O O . VAL A 1 88 ? -0.555 -2.913 -10.490 1.00 71.75 88 VAL A O 1
ATOM 730 N N . PRO A 1 89 ? -0.721 -0.718 -10.969 1.00 73.44 89 PRO A N 1
ATOM 731 C CA . PRO A 1 89 ? 0.228 -0.800 -12.058 1.00 73.44 89 PRO A CA 1
ATOM 732 C C . PRO A 1 89 ? 1.650 -0.863 -11.483 1.00 73.44 89 PRO A C 1
ATOM 734 O O . PRO A 1 89 ? 2.183 0.118 -10.954 1.00 73.44 89 PRO A O 1
ATOM 737 N N . VAL A 1 90 ? 2.268 -2.040 -11.597 1.00 83.31 90 VAL A N 1
ATOM 738 C CA . VAL A 1 90 ? 3.662 -2.280 -11.209 1.00 83.31 90 VAL A CA 1
ATOM 739 C C . VAL A 1 90 ? 4.486 -2.604 -12.451 1.00 83.31 90 VAL A C 1
ATOM 741 O O . VAL A 1 90 ? 4.260 -3.607 -13.128 1.00 83.31 90 VAL A O 1
ATOM 744 N N . VAL A 1 91 ? 5.465 -1.753 -12.744 1.00 83.75 91 VAL A N 1
ATOM 745 C CA . VAL A 1 91 ? 6.437 -1.942 -13.820 1.00 83.75 91 VAL A CA 1
ATOM 746 C C . VAL A 1 91 ? 7.617 -2.748 -13.293 1.00 83.75 91 VAL A C 1
ATOM 748 O O . VAL A 1 91 ? 8.151 -2.467 -12.220 1.00 83.75 91 VAL A O 1
ATOM 751 N N . GLY A 1 92 ? 8.042 -3.736 -14.079 1.00 82.06 92 GLY A N 1
ATOM 752 C CA . GLY A 1 92 ? 9.181 -4.595 -13.763 1.00 82.06 92 GLY A CA 1
ATOM 753 C C . GLY A 1 92 ? 8.799 -5.973 -13.228 1.00 82.06 92 GLY A C 1
ATOM 754 O O . GLY A 1 92 ? 9.700 -6.781 -13.023 1.00 82.06 92 GLY A O 1
ATOM 755 N N . LEU A 1 93 ? 7.509 -6.281 -13.034 1.00 85.56 93 LEU A N 1
ATOM 756 C CA . LEU A 1 93 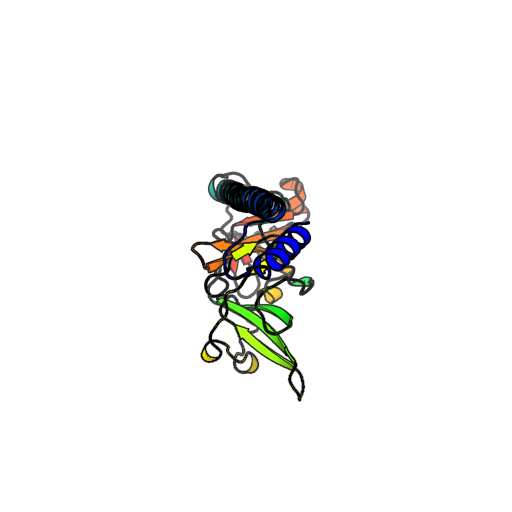? 7.037 -7.636 -12.723 1.00 85.56 93 LEU A CA 1
ATOM 757 C C . LEU A 1 93 ? 6.903 -8.486 -13.990 1.00 85.56 93 LEU A C 1
ATOM 759 O O . LEU A 1 93 ? 6.337 -8.054 -14.990 1.00 85.56 93 LEU A O 1
ATOM 763 N N . GLU A 1 94 ? 7.341 -9.740 -13.919 1.00 86.25 94 GLU A N 1
ATOM 764 C CA . GLU A 1 94 ? 7.133 -10.729 -14.984 1.00 86.25 94 GLU A CA 1
ATOM 765 C C . GLU A 1 94 ? 5.803 -11.472 -14.799 1.00 86.25 94 GLU A C 1
ATOM 767 O O . 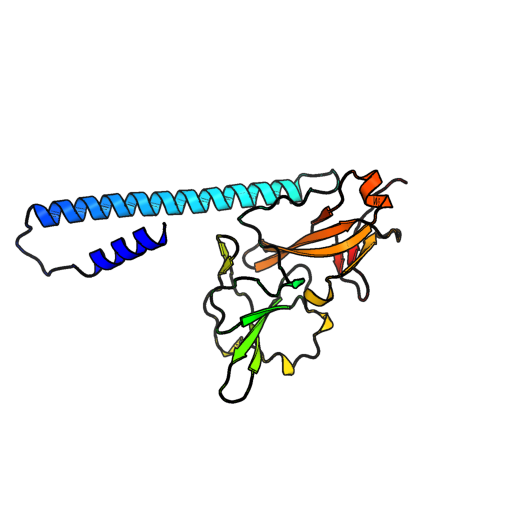GLU A 1 94 ? 5.752 -12.704 -14.755 1.00 86.25 94 GLU A O 1
ATOM 772 N N . GLY A 1 95 ? 4.716 -10.724 -14.618 1.00 87.62 95 GLY A N 1
ATOM 773 C CA . GLY A 1 95 ? 3.412 -11.293 -14.313 1.00 87.62 95 GLY A CA 1
ATOM 774 C C . GLY A 1 95 ? 2.387 -10.255 -13.874 1.00 87.62 95 GLY A C 1
ATOM 775 O O . GLY A 1 95 ? 2.597 -9.053 -14.026 1.00 87.62 95 GLY A O 1
ATOM 776 N N . ARG A 1 96 ? 1.259 -10.727 -13.344 1.00 88.62 96 ARG A N 1
ATOM 777 C CA . ARG A 1 96 ? 0.159 -9.876 -12.890 1.00 88.62 96 ARG A CA 1
ATOM 778 C C . ARG A 1 96 ? 0.277 -9.628 -11.392 1.00 88.62 96 ARG A C 1
ATOM 780 O O . ARG A 1 96 ? 0.320 -10.578 -10.619 1.00 88.62 96 ARG A O 1
ATOM 787 N N . PHE A 1 97 ? 0.289 -8.362 -10.988 1.00 90.06 97 PHE A N 1
ATOM 788 C CA . PHE A 1 97 ? 0.184 -7.978 -9.581 1.00 90.06 97 PHE A CA 1
ATOM 789 C C . PHE A 1 97 ? -1.084 -8.562 -8.935 1.00 90.06 97 PHE A C 1
ATOM 791 O O . PHE A 1 97 ? -2.144 -8.591 -9.563 1.00 90.06 97 PHE A O 1
ATOM 798 N N . ILE A 1 98 ? -0.965 -9.000 -7.682 1.00 89.81 98 ILE A N 1
ATOM 799 C CA . ILE A 1 98 ? -2.087 -9.483 -6.873 1.00 89.81 98 ILE A CA 1
ATOM 800 C C . ILE A 1 98 ? -2.245 -8.607 -5.638 1.00 89.81 98 ILE A C 1
ATOM 802 O O . ILE A 1 98 ? -3.294 -7.991 -5.475 1.00 89.81 98 ILE A O 1
ATOM 806 N N . ASP A 1 99 ? -1.220 -8.550 -4.784 1.00 91.62 99 ASP A N 1
ATOM 807 C CA . ASP A 1 99 ? -1.293 -7.822 -3.517 1.00 91.62 99 ASP A CA 1
ATOM 808 C C . ASP A 1 99 ? 0.100 -7.478 -2.958 1.00 91.62 99 ASP A C 1
ATOM 810 O O . ASP A 1 99 ? 1.135 -7.874 -3.500 1.00 91.62 99 ASP A O 1
ATOM 814 N N . PHE A 1 100 ? 0.133 -6.750 -1.847 1.00 92.50 100 PHE A N 1
ATOM 815 C CA . PHE A 1 100 ? 1.327 -6.506 -1.050 1.00 92.50 100 PHE A CA 1
ATOM 816 C C . PHE A 1 100 ? 1.364 -7.408 0.181 1.00 92.50 100 PHE A C 1
ATOM 818 O O . PHE A 1 100 ? 0.353 -7.610 0.850 1.00 92.50 100 PHE A O 1
ATOM 825 N N . LEU A 1 101 ? 2.553 -7.907 0.512 1.00 92.25 101 LEU A N 1
ATOM 826 C CA . LEU A 1 101 ? 2.812 -8.628 1.752 1.00 92.25 101 LEU A CA 1
ATOM 827 C C . LEU A 1 101 ? 3.506 -7.692 2.747 1.00 92.25 101 LEU A C 1
ATOM 829 O O . LEU A 1 101 ? 4.578 -7.156 2.457 1.00 92.25 101 LEU A O 1
ATOM 833 N N . VAL A 1 102 ? 2.892 -7.524 3.917 1.00 91.75 102 VAL A N 1
ATOM 834 C CA . VAL A 1 102 ? 3.340 -6.628 4.990 1.00 91.75 102 VAL A CA 1
ATOM 835 C C . VAL A 1 102 ? 3.596 -7.459 6.241 1.00 91.75 102 VAL A C 1
ATOM 837 O O . VAL A 1 102 ? 2.689 -7.755 7.016 1.00 91.75 102 VAL A O 1
ATOM 840 N N . LEU A 1 103 ? 4.848 -7.867 6.420 1.00 89.50 103 LEU A N 1
ATOM 841 C CA . LEU A 1 103 ? 5.330 -8.572 7.606 1.00 89.50 103 LEU A CA 1
ATOM 842 C C . LEU A 1 103 ? 5.667 -7.574 8.717 1.00 89.50 103 LEU A C 1
ATOM 844 O O . LEU A 1 103 ? 5.352 -7.821 9.879 1.00 89.50 103 LEU A O 1
ATOM 848 N N . ASN A 1 104 ? 6.270 -6.439 8.348 1.00 88.06 104 ASN A N 1
ATOM 849 C CA . ASN A 1 104 ? 6.744 -5.415 9.276 1.00 88.06 104 ASN A CA 1
ATOM 850 C C . ASN A 1 104 ? 6.070 -4.073 8.991 1.00 88.06 104 ASN A C 1
ATOM 852 O O . ASN A 1 104 ? 6.665 -3.170 8.399 1.00 88.06 104 ASN A O 1
ATOM 856 N N . TYR A 1 105 ? 4.815 -3.932 9.419 1.00 90.12 105 TYR A N 1
ATOM 857 C CA . TYR A 1 105 ? 4.063 -2.694 9.228 1.00 90.12 105 TYR A CA 1
ATOM 858 C C . TYR A 1 105 ? 4.827 -1.475 9.797 1.00 90.12 105 TYR A C 1
ATOM 860 O O . TYR A 1 105 ? 5.310 -1.542 10.930 1.00 90.12 105 TYR A O 1
ATOM 868 N N . PRO A 1 106 ? 4.926 -0.346 9.062 1.00 92.50 106 PRO A N 1
ATOM 869 C CA . PRO A 1 106 ? 4.225 -0.020 7.813 1.00 92.50 106 PRO A CA 1
ATOM 870 C C . PRO A 1 106 ? 4.994 -0.340 6.517 1.00 92.50 106 PRO A C 1
ATOM 872 O O . PRO A 1 106 ? 4.590 0.108 5.444 1.00 92.50 106 PRO A O 1
ATOM 875 N N . SER A 1 107 ? 6.112 -1.057 6.587 1.00 92.62 107 SER A N 1
ATOM 876 C CA . SER A 1 107 ? 6.930 -1.394 5.418 1.00 92.62 107 SER A CA 1
ATOM 877 C C . SER A 1 107 ? 6.273 -2.486 4.578 1.00 92.62 107 SER A C 1
ATOM 879 O O . SER A 1 107 ? 5.690 -3.422 5.116 1.00 92.62 107 SER A O 1
ATOM 881 N N . ILE A 1 108 ? 6.378 -2.381 3.254 1.00 93.25 108 ILE A N 1
ATOM 882 C CA . ILE A 1 108 ? 5.950 -3.445 2.345 1.00 93.25 108 ILE A CA 1
ATOM 883 C C . ILE A 1 108 ? 7.165 -4.319 2.045 1.00 93.25 108 ILE A C 1
ATOM 885 O O . ILE A 1 108 ? 8.100 -3.881 1.376 1.00 93.25 108 ILE A O 1
ATOM 889 N N . ASP A 1 109 ? 7.151 -5.549 2.555 1.00 92.38 109 ASP A N 1
ATOM 890 C CA . ASP A 1 109 ? 8.282 -6.472 2.462 1.00 92.38 109 ASP A CA 1
ATOM 891 C C . ASP A 1 109 ? 8.340 -7.158 1.089 1.00 92.38 109 ASP A C 1
ATOM 893 O O . ASP A 1 109 ? 9.423 -7.338 0.531 1.00 92.38 109 ASP A O 1
ATOM 897 N N . TYR A 1 110 ? 7.182 -7.513 0.516 1.00 92.88 110 TYR A N 1
ATOM 898 C CA . TYR A 1 110 ? 7.105 -8.178 -0.788 1.00 92.88 110 TYR A CA 1
ATOM 899 C C .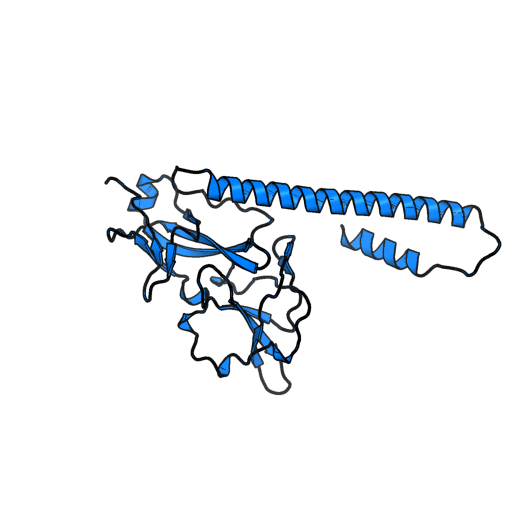 TYR A 1 110 ? 5.897 -7.732 -1.612 1.00 92.88 110 TYR A C 1
ATOM 901 O O . TYR A 1 110 ? 4.850 -7.347 -1.092 1.00 92.88 110 TYR A O 1
ATOM 909 N N . VAL A 1 111 ? 6.037 -7.865 -2.927 1.00 92.69 111 VAL A N 1
ATOM 910 C CA . VAL A 1 111 ? 4.953 -7.777 -3.904 1.00 92.69 111 VAL A CA 1
ATOM 911 C C . VAL A 1 111 ? 4.561 -9.195 -4.314 1.00 92.69 111 VAL A C 1
ATOM 913 O O . VAL A 1 111 ? 5.396 -9.942 -4.831 1.00 92.69 111 VAL A O 1
ATOM 916 N N . LEU A 1 112 ? 3.301 -9.564 -4.083 1.00 92.38 112 LEU A N 1
ATOM 917 C CA . LEU A 1 112 ? 2.713 -10.819 -4.539 1.00 92.38 112 LEU A CA 1
ATOM 918 C C . LEU A 1 112 ? 2.201 -10.646 -5.969 1.00 92.38 112 LEU A C 1
ATOM 920 O O . LEU A 1 112 ? 1.431 -9.731 -6.267 1.00 92.38 112 LEU A O 1
ATOM 924 N N . TYR A 1 113 ? 2.605 -11.548 -6.855 1.00 91.94 113 TYR A N 1
ATOM 925 C CA . TYR A 1 113 ? 2.173 -11.541 -8.246 1.00 91.94 113 TYR A CA 1
ATOM 926 C C . TYR A 1 113 ? 2.015 -12.962 -8.780 1.00 91.94 113 TYR A C 1
ATOM 928 O O . TYR A 1 113 ? 2.634 -13.904 -8.282 1.00 91.94 113 TYR A O 1
ATOM 936 N N . SER A 1 114 ? 1.192 -13.126 -9.811 1.00 91.31 114 SER A N 1
ATOM 937 C CA . SER A 1 114 ? 1.088 -14.381 -10.538 1.00 91.31 114 SER A CA 1
ATOM 938 C C . SER A 1 114 ? 1.866 -14.364 -11.842 1.00 91.31 114 SER A C 1
ATOM 940 O O . SER A 1 114 ? 1.865 -13.387 -12.592 1.00 91.31 114 SER A O 1
ATOM 942 N N . LYS A 1 115 ? 2.494 -15.496 -12.158 1.00 91.38 115 LYS A N 1
ATOM 943 C CA . LYS A 1 115 ? 3.173 -15.738 -13.430 1.00 91.38 115 LYS A CA 1
ATOM 944 C C . LYS A 1 115 ? 2.579 -16.973 -14.097 1.00 91.38 115 LYS A C 1
ATOM 946 O O . LYS A 1 115 ? 2.588 -18.065 -13.522 1.00 91.38 115 LYS A O 1
ATOM 951 N N . LYS A 1 116 ? 2.094 -16.811 -15.332 1.00 89.12 116 LYS A N 1
ATOM 952 C CA . LYS A 1 116 ? 1.643 -17.938 -16.159 1.00 89.12 116 LYS A CA 1
ATOM 953 C C . LYS A 1 116 ? 2.822 -18.857 -16.471 1.00 89.12 116 LYS A C 1
ATOM 955 O O . LYS A 1 116 ? 3.903 -18.391 -16.834 1.00 89.12 116 LYS A O 1
ATOM 960 N N . ARG A 1 117 ? 2.605 -20.163 -16.347 1.00 85.44 117 ARG A N 1
ATOM 961 C CA . ARG A 1 117 ? 3.543 -21.209 -16.767 1.00 8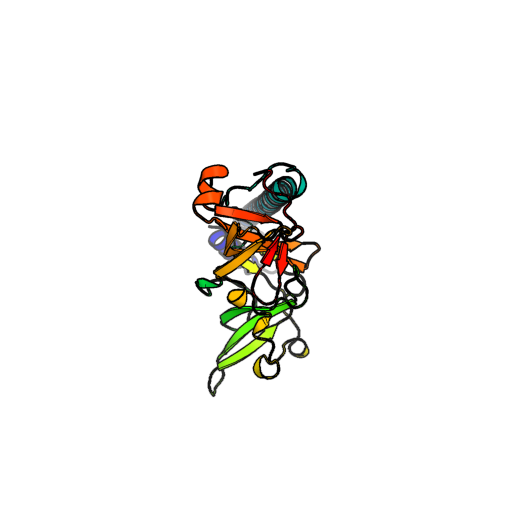5.44 117 ARG A CA 1
ATOM 962 C C . ARG A 1 117 ? 2.858 -22.133 -17.772 1.00 85.44 117 ARG A C 1
ATOM 964 O O . ARG A 1 117 ? 1.661 -22.022 -18.011 1.00 85.44 117 ARG A O 1
ATOM 971 N N . PHE A 1 118 ? 3.631 -23.048 -18.356 1.00 80.44 118 PHE A N 1
ATOM 972 C CA . PHE A 1 118 ? 3.109 -24.063 -19.279 1.00 80.44 118 PHE A CA 1
ATOM 973 C C . PHE A 1 118 ? 1.972 -24.893 -18.655 1.00 80.44 118 PHE A C 1
ATOM 975 O O . PHE A 1 118 ? 1.018 -25.237 -19.343 1.00 80.44 118 PHE A O 1
ATOM 982 N N . PHE A 1 119 ? 2.045 -25.147 -17.344 1.00 75.81 119 PHE A N 1
ATOM 983 C CA . PHE A 1 119 ? 0.973 -25.755 -16.560 1.00 75.81 119 PHE A CA 1
ATOM 984 C C . PHE A 1 119 ? 0.535 -24.803 -15.446 1.00 75.81 119 PHE A C 1
ATOM 986 O O . PHE A 1 119 ? 1.197 -24.690 -14.415 1.00 75.81 119 PHE A O 1
ATOM 993 N N . GLY A 1 120 ? -0.584 -24.118 -15.673 1.00 85.06 120 GLY A N 1
ATOM 994 C CA . GLY A 1 120 ? -1.247 -23.290 -14.672 1.00 85.06 120 GLY A CA 1
ATOM 995 C C . GLY A 1 120 ? -0.545 -21.968 -14.359 1.00 85.06 120 GLY A C 1
ATOM 996 O O . GLY A 1 120 ? 0.166 -21.373 -15.174 1.00 85.06 120 GLY A O 1
ATOM 997 N N . GLU A 1 121 ? -0.804 -21.484 -13.153 1.00 88.81 121 GLU A N 1
ATOM 998 C CA . GLU A 1 121 ? -0.375 -20.182 -12.669 1.00 88.81 121 GLU A CA 1
ATOM 999 C C . GLU A 1 121 ? 0.410 -20.368 -11.373 1.00 88.81 121 GLU A C 1
ATOM 1001 O O . GLU A 1 121 ? 0.003 -21.130 -10.497 1.00 88.81 121 GLU A O 1
ATOM 1006 N N . LYS A 1 122 ? 1.564 -19.706 -11.274 1.00 90.62 122 LYS A N 1
ATOM 1007 C CA . LYS A 1 122 ? 2.407 -19.749 -10.080 1.00 90.62 122 LYS A CA 1
ATOM 1008 C C . LYS A 1 122 ? 2.346 -18.412 -9.356 1.00 90.62 122 LYS A C 1
ATOM 1010 O O . LYS A 1 122 ? 2.513 -17.373 -9.994 1.00 90.62 122 LYS A O 1
ATOM 1015 N N . LEU A 1 123 ? 2.151 -18.456 -8.042 1.00 91.25 123 LEU A N 1
ATOM 1016 C CA . LEU A 1 123 ? 2.174 -17.288 -7.167 1.00 91.25 123 LEU A CA 1
ATOM 1017 C C . LEU A 1 123 ? 3.592 -17.060 -6.645 1.00 91.25 123 LEU A C 1
ATOM 1019 O O . LEU A 1 123 ? 4.231 -17.980 -6.144 1.00 91.25 123 LEU A O 1
ATOM 1023 N N . LEU A 1 124 ? 4.095 -15.841 -6.789 1.00 92.31 124 LEU A N 1
ATOM 1024 C CA . LEU A 1 124 ? 5.476 -15.487 -6.490 1.00 92.31 124 LEU A CA 1
ATOM 1025 C C . LEU A 1 124 ? 5.521 -14.232 -5.620 1.00 92.31 124 LEU A C 1
ATOM 1027 O O . LEU A 1 124 ? 4.773 -13.282 -5.848 1.00 92.31 124 LEU A O 1
ATOM 1031 N N . LEU A 1 125 ? 6.433 -14.219 -4.654 1.00 92.06 125 LEU A N 1
ATOM 1032 C CA . LEU A 1 125 ? 6.761 -13.050 -3.848 1.00 92.06 125 LEU A CA 1
ATOM 1033 C C . LEU A 1 125 ? 8.073 -12.459 -4.335 1.00 92.06 125 LEU A C 1
ATOM 1035 O O . LEU A 1 125 ? 9.081 -13.157 -4.438 1.00 92.06 125 LEU A O 1
ATOM 1039 N N . ARG A 1 126 ? 8.074 -11.158 -4.604 1.00 92.31 126 ARG A N 1
ATOM 1040 C CA . ARG A 1 126 ? 9.279 -10.429 -4.990 1.00 92.31 126 ARG A CA 1
ATOM 1041 C C . ARG A 1 126 ? 9.557 -9.282 -4.023 1.00 92.31 126 ARG A C 1
ATOM 1043 O O . ARG A 1 126 ? 8.655 -8.471 -3.811 1.00 92.31 126 ARG A O 1
ATOM 1050 N N . PRO A 1 127 ? 10.781 -9.160 -3.483 1.00 92.38 127 PRO A N 1
ATOM 1051 C CA . PRO A 1 127 ? 11.149 -7.993 -2.697 1.00 92.38 127 PRO A CA 1
ATOM 1052 C C . PRO A 1 127 ? 11.137 -6.732 -3.583 1.00 92.38 127 PRO A C 1
ATOM 1054 O O . PRO A 1 127 ? 11.537 -6.793 -4.752 1.00 92.38 127 PRO A O 1
ATOM 1057 N N . PRO A 1 128 ? 10.692 -5.576 -3.061 1.00 90.25 128 PRO A N 1
ATOM 1058 C CA . PRO A 1 128 ? 10.537 -4.362 -3.856 1.00 90.25 128 PRO A CA 1
ATOM 1059 C C . PRO A 1 128 ? 11.868 -3.726 -4.293 1.00 90.25 128 PRO A C 1
ATOM 1061 O O . PRO A 1 128 ? 11.883 -2.963 -5.258 1.00 90.25 128 PRO A O 1
ATOM 1064 N N . GLY A 1 129 ? 12.980 -4.033 -3.611 1.00 89.00 129 GLY A N 1
ATOM 1065 C CA . GLY A 1 129 ? 14.282 -3.407 -3.859 1.00 89.00 129 GLY A CA 1
ATOM 1066 C C . GLY A 1 129 ? 14.267 -1.919 -3.501 1.00 89.00 129 GLY A C 1
ATOM 1067 O O . GLY A 1 129 ? 13.806 -1.550 -2.422 1.00 89.00 129 GLY A O 1
ATOM 1068 N N . THR A 1 130 ? 14.743 -1.070 -4.416 1.00 88.56 130 THR A N 1
ATOM 1069 C CA . THR A 1 130 ? 14.688 0.400 -4.324 1.00 88.56 130 THR A CA 1
ATOM 1070 C C . THR A 1 130 ? 13.680 0.979 -5.320 1.00 88.56 130 THR A C 1
ATOM 1072 O O . THR A 1 130 ? 14.074 1.535 -6.348 1.00 88.56 130 THR A O 1
ATOM 1075 N N . PRO A 1 131 ? 12.367 0.835 -5.072 1.00 89.00 131 PRO A N 1
ATOM 1076 C CA . PRO A 1 131 ? 11.359 1.257 -6.028 1.00 89.00 131 PRO A CA 1
ATOM 1077 C C . PRO A 1 131 ? 11.237 2.779 -6.090 1.00 89.00 131 PRO A C 1
ATOM 1079 O O . PRO A 1 131 ? 11.562 3.505 -5.148 1.00 89.00 131 PRO A O 1
ATOM 1082 N N . THR A 1 132 ? 10.672 3.256 -7.194 1.00 85.69 132 THR A N 1
ATOM 1083 C CA . THR A 1 132 ? 10.197 4.636 -7.335 1.00 85.69 132 THR A CA 1
ATOM 1084 C C . THR A 1 132 ? 8.718 4.636 -7.695 1.00 85.69 132 THR A C 1
ATOM 1086 O O . THR A 1 132 ? 8.223 3.679 -8.288 1.00 85.69 132 THR A O 1
ATOM 1089 N N . ILE A 1 133 ? 7.993 5.695 -7.334 1.00 80.75 133 ILE A N 1
ATOM 1090 C CA . ILE A 1 133 ? 6.627 5.909 -7.818 1.00 80.75 133 ILE A CA 1
ATOM 1091 C C . ILE A 1 133 ? 6.660 7.060 -8.810 1.00 80.75 133 ILE A C 1
ATOM 1093 O O . ILE A 1 133 ? 7.126 8.153 -8.499 1.00 80.75 133 ILE A O 1
ATOM 1097 N N . SER A 1 134 ? 6.173 6.809 -10.019 1.00 74.62 134 SER A N 1
ATOM 1098 C CA . SER A 1 134 ? 6.064 7.827 -11.057 1.00 74.62 134 SER A CA 1
ATOM 1099 C C . SER A 1 134 ? 4.742 7.666 -11.783 1.00 74.62 134 SER A C 1
ATOM 1101 O O . SER A 1 134 ? 4.391 6.565 -12.201 1.00 74.62 134 SER A O 1
ATOM 1103 N N . LYS A 1 135 ? 3.999 8.771 -11.924 1.00 70.50 135 LYS A N 1
ATOM 1104 C CA . LYS A 1 135 ? 2.701 8.818 -12.623 1.00 70.50 135 LYS A CA 1
ATOM 1105 C C . LYS A 1 135 ? 1.705 7.757 -12.126 1.00 70.50 135 LYS A C 1
ATOM 1107 O O . LYS A 1 135 ? 1.030 7.120 -12.927 1.00 70.50 135 LYS A O 1
ATOM 1112 N N . GLY A 1 136 ? 1.648 7.545 -10.810 1.00 68.75 136 GLY A N 1
ATOM 1113 C CA . GLY A 1 136 ? 0.768 6.543 -10.208 1.00 68.75 136 GLY A CA 1
ATOM 1114 C C . GLY A 1 136 ? 1.134 5.097 -10.552 1.00 68.75 136 GLY A C 1
ATOM 1115 O O . GLY A 1 136 ? 0.257 4.245 -10.525 1.00 68.75 136 GLY A O 1
ATOM 1116 N N . MET A 1 137 ? 2.396 4.816 -10.890 1.00 78.00 137 MET A N 1
ATOM 1117 C CA . MET A 1 137 ? 2.918 3.465 -11.106 1.00 78.00 137 MET A CA 1
ATOM 1118 C C . MET A 1 137 ? 4.103 3.199 -10.190 1.00 78.00 137 MET A C 1
ATOM 1120 O O . MET A 1 137 ? 4.935 4.086 -9.985 1.00 78.00 137 MET A O 1
ATOM 1124 N N . ILE A 1 138 ? 4.203 1.973 -9.681 1.00 86.38 138 ILE A N 1
ATOM 1125 C CA . ILE A 1 138 ? 5.387 1.510 -8.953 1.00 86.38 138 ILE A CA 1
ATOM 1126 C C . ILE A 1 138 ? 6.383 0.994 -9.985 1.00 86.38 138 ILE A C 1
ATOM 1128 O O . ILE A 1 138 ? 6.080 0.069 -10.733 1.00 86.38 138 ILE A O 1
ATOM 1132 N N . ILE A 1 139 ? 7.569 1.585 -10.032 1.00 86.62 139 ILE A N 1
ATOM 1133 C CA . ILE A 1 139 ? 8.659 1.172 -10.910 1.00 86.62 139 ILE A CA 1
ATOM 1134 C C . ILE A 1 139 ? 9.687 0.441 -10.056 1.00 86.62 139 ILE A C 1
ATOM 1136 O O . ILE A 1 139 ? 10.282 1.034 -9.153 1.00 86.62 139 ILE A O 1
ATOM 1140 N N . MET A 1 140 ? 9.878 -0.846 -10.342 1.00 89.19 140 MET A N 1
ATOM 1141 C CA . MET A 1 140 ? 10.819 -1.716 -9.642 1.00 89.19 140 MET A CA 1
ATOM 1142 C C . MET A 1 140 ? 12.014 -2.042 -10.534 1.00 89.19 140 MET A C 1
ATOM 1144 O O . MET A 1 140 ? 11.856 -2.409 -11.699 1.00 89.19 140 MET A O 1
ATOM 1148 N N . GLU A 1 141 ? 13.214 -1.955 -9.967 1.00 86.25 141 GLU A N 1
ATOM 1149 C CA . GLU A 1 141 ? 14.439 -2.382 -10.643 1.00 86.25 141 GLU A CA 1
ATOM 1150 C C . GLU A 1 141 ? 14.468 -3.906 -10.822 1.00 86.25 141 GLU A C 1
ATOM 1152 O O . GLU A 1 141 ? 13.865 -4.623 -10.011 1.00 86.25 141 GLU A O 1
ATOM 1157 N N . PRO A 1 142 ? 15.156 -4.428 -11.857 1.00 82.81 142 PRO A N 1
ATOM 1158 C CA . PRO A 1 142 ? 15.377 -5.860 -12.018 1.00 82.81 142 PRO A CA 1
ATOM 1159 C C . PRO A 1 142 ? 15.918 -6.483 -10.731 1.00 82.81 142 PRO A C 1
ATOM 1161 O O . PRO A 1 142 ? 16.784 -5.919 -10.069 1.00 82.81 142 PRO A O 1
ATOM 1164 N N . THR A 1 143 ? 15.401 -7.655 -10.378 1.00 85.44 143 THR A N 1
ATOM 1165 C CA . THR A 1 143 ? 15.853 -8.396 -9.200 1.00 85.44 143 THR A CA 1
ATOM 1166 C C . THR A 1 143 ? 16.401 -9.748 -9.624 1.00 85.44 143 THR A C 1
ATOM 1168 O O . THR A 1 143 ? 16.010 -10.269 -10.673 1.00 85.44 143 THR A O 1
ATOM 1171 N N . SER A 1 144 ? 17.307 -10.312 -8.830 1.00 85.06 144 SER A N 1
ATOM 1172 C CA . SER A 1 144 ? 17.880 -11.618 -9.140 1.00 85.06 144 SER A CA 1
ATOM 1173 C C . SER A 1 144 ? 16.832 -12.722 -8.911 1.00 85.06 144 SER A C 1
ATOM 1175 O O . SER A 1 144 ? 16.048 -12.620 -7.959 1.00 85.06 144 SER A O 1
ATOM 1177 N N . PRO A 1 145 ? 16.771 -13.773 -9.749 1.00 83.31 145 PRO A N 1
ATOM 1178 C CA . PRO A 1 145 ? 15.764 -14.828 -9.614 1.00 83.31 145 PRO A CA 1
ATOM 1179 C C . PRO A 1 145 ? 15.760 -15.520 -8.246 1.00 83.31 145 PRO A C 1
ATOM 1181 O O . PRO A 1 145 ? 14.707 -15.945 -7.785 1.00 83.31 145 PRO A O 1
ATOM 1184 N N . GLU A 1 146 ? 16.915 -15.601 -7.584 1.00 85.00 146 GLU A N 1
ATOM 1185 C CA . GLU A 1 146 ? 17.102 -16.255 -6.282 1.00 85.00 146 GLU A CA 1
ATOM 1186 C C . GLU A 1 146 ? 16.392 -15.512 -5.143 1.00 85.00 146 GLU A C 1
ATOM 1188 O O . GLU A 1 146 ? 16.085 -16.102 -4.112 1.00 85.00 146 GLU A O 1
ATOM 1193 N N . SER A 1 147 ? 16.119 -14.219 -5.327 1.00 85.25 147 SER A N 1
ATOM 1194 C CA . SER A 1 147 ? 15.379 -13.397 -4.365 1.00 85.25 147 SER A CA 1
ATOM 1195 C C . SER A 1 147 ? 13.856 -13.538 -4.485 1.00 85.25 147 SER A C 1
ATOM 1197 O O . SER A 1 147 ? 13.121 -13.029 -3.638 1.00 85.25 147 SER A O 1
ATOM 1199 N N . ILE A 1 148 ? 13.368 -14.200 -5.542 1.00 89.31 148 ILE A N 1
ATOM 1200 C CA . ILE A 1 148 ? 11.941 -14.396 -5.799 1.00 89.31 148 ILE A CA 1
ATOM 1201 C C . ILE A 1 148 ? 11.505 -15.703 -5.142 1.00 89.31 148 ILE A C 1
ATOM 1203 O O . ILE A 1 148 ? 11.958 -16.785 -5.512 1.00 89.31 148 ILE A O 1
ATOM 1207 N N . LEU A 1 149 ? 10.578 -15.597 -4.198 1.00 89.75 149 LEU A N 1
ATOM 1208 C CA . LEU A 1 149 ? 10.113 -16.718 -3.390 1.00 89.75 149 LEU A CA 1
ATOM 1209 C C . LEU A 1 149 ? 8.814 -17.295 -3.961 1.00 89.75 149 LEU A C 1
ATOM 1211 O O . LEU A 1 149 ? 8.012 -16.585 -4.575 1.00 89.75 149 LEU A O 1
ATOM 1215 N N . ASP A 1 150 ? 8.590 -18.589 -3.750 1.00 87.62 150 ASP A N 1
ATOM 1216 C CA . ASP A 1 150 ? 7.324 -19.239 -4.082 1.00 87.62 150 ASP A CA 1
ATOM 1217 C C . ASP A 1 150 ? 6.297 -18.990 -2.978 1.00 87.62 150 ASP A C 1
ATOM 1219 O O . ASP A 1 150 ? 6.507 -19.392 -1.838 1.00 87.62 150 ASP A O 1
ATOM 1223 N N . TYR A 1 151 ? 5.172 -18.346 -3.296 1.00 86.06 151 TYR A N 1
ATOM 1224 C CA . TYR A 1 151 ? 4.178 -18.016 -2.277 1.00 86.06 151 TYR A CA 1
ATOM 1225 C C . TYR A 1 151 ? 3.498 -19.255 -1.686 1.00 86.06 151 TYR A C 1
ATOM 1227 O O . TYR A 1 151 ? 3.099 -19.220 -0.525 1.00 86.06 151 TYR A O 1
ATOM 1235 N N . SER A 1 152 ? 3.382 -20.361 -2.435 1.00 74.06 152 SER A N 1
ATOM 1236 C CA . SER A 1 152 ? 2.712 -21.566 -1.920 1.00 74.06 152 SER A CA 1
ATOM 1237 C C . SER A 1 152 ? 3.419 -22.194 -0.718 1.00 74.06 152 SER A C 1
ATOM 1239 O O . SER A 1 152 ? 2.802 -22.949 0.028 1.00 74.06 152 SER A O 1
ATOM 1241 N N . GLU A 1 153 ? 4.691 -21.862 -0.501 1.00 62.66 153 GLU A N 1
ATOM 1242 C CA . GLU A 1 153 ? 5.467 -22.311 0.658 1.00 62.66 153 GLU A CA 1
ATOM 1243 C C . GLU A 1 153 ? 5.147 -21.500 1.928 1.00 62.66 153 GLU A C 1
ATOM 1245 O O . GLU A 1 153 ? 5.501 -21.896 3.038 1.00 62.66 153 GLU A O 1
ATOM 1250 N N . TYR A 1 154 ? 4.419 -20.386 1.798 1.00 63.31 154 TYR A N 1
ATOM 1251 C CA . TYR A 1 154 ? 4.127 -19.459 2.882 1.00 63.31 154 TYR A CA 1
ATOM 1252 C C . TYR A 1 154 ? 2.633 -19.475 3.233 1.00 63.31 154 TYR A C 1
ATOM 1254 O O . TYR A 1 154 ? 1.803 -18.887 2.547 1.00 63.31 154 TYR A O 1
ATOM 1262 N N . GLN A 1 155 ? 2.277 -20.021 4.404 1.00 59.72 155 GLN A N 1
ATOM 1263 C CA . GLN A 1 155 ? 0.937 -19.872 5.013 1.00 59.72 155 GLN A CA 1
ATOM 1264 C C . GLN A 1 155 ? 0.693 -18.453 5.581 1.00 59.72 155 GLN A C 1
ATOM 1266 O O . GLN A 1 155 ? 0.080 -18.261 6.628 1.00 59.72 155 GLN A O 1
ATOM 1271 N N . HIS A 1 156 ? 1.199 -17.425 4.903 1.00 65.50 156 HIS A N 1
ATOM 1272 C CA . HIS A 1 156 ? 1.259 -16.046 5.389 1.00 65.50 156 HIS A CA 1
ATOM 1273 C C . HIS A 1 156 ? 0.112 -15.184 4.849 1.00 65.50 156 HIS A C 1
ATOM 1275 O O . HIS A 1 156 ? 0.207 -13.960 4.853 1.00 65.50 156 HIS A O 1
ATOM 1281 N N . GLY A 1 157 ? -1.003 -15.801 4.434 1.00 67.75 157 GLY A N 1
ATOM 1282 C CA . GLY A 1 157 ? -2.193 -15.104 3.929 1.00 67.75 157 GLY A CA 1
ATOM 1283 C C . GLY A 1 157 ? -2.699 -13.991 4.847 1.00 67.75 157 GLY A C 1
ATOM 1284 O O . GLY A 1 157 ? -3.226 -13.002 4.358 1.00 67.75 157 GLY A O 1
ATOM 1285 N N . LYS A 1 158 ? -2.470 -14.097 6.163 1.00 76.25 158 LYS A N 1
ATOM 1286 C CA . LYS A 1 158 ? -2.839 -13.068 7.149 1.00 76.25 158 LYS A CA 1
ATOM 1287 C C . LYS A 1 158 ? -2.076 -11.740 7.019 1.00 76.25 158 LYS A C 1
ATOM 1289 O O . LYS A 1 158 ? -2.552 -10.739 7.540 1.00 76.25 158 LYS A O 1
ATOM 1294 N N . TYR A 1 159 ? -0.918 -11.738 6.357 1.00 86.19 159 TYR A N 1
ATOM 1295 C CA . TYR A 1 159 ? -0.058 -10.561 6.169 1.00 86.19 159 TYR A CA 1
ATOM 1296 C C . TYR A 1 159 ? -0.282 -9.862 4.822 1.00 86.19 159 TYR A C 1
ATOM 1298 O O . TYR A 1 159 ? 0.411 -8.898 4.499 1.00 86.19 159 TYR A O 1
ATOM 1306 N N . LEU A 1 160 ? -1.214 -10.366 4.014 1.00 90.12 160 LEU A N 1
ATOM 1307 C CA . LEU A 1 160 ? -1.622 -9.718 2.777 1.00 90.12 160 LEU A CA 1
ATOM 1308 C C . LEU A 1 160 ? -2.420 -8.451 3.091 1.00 90.12 160 LEU A C 1
ATOM 1310 O O . LEU A 1 160 ? -3.314 -8.461 3.944 1.00 90.12 160 LEU A O 1
ATOM 1314 N N . LEU A 1 161 ? -2.093 -7.361 2.403 1.00 90.94 161 LEU A N 1
ATOM 1315 C CA . LEU A 1 161 ? -2.688 -6.051 2.638 1.00 90.94 161 LEU A CA 1
ATOM 1316 C C . LEU A 1 161 ? -4.199 -6.055 2.368 1.00 90.94 161 LEU A C 1
ATOM 1318 O O . LEU A 1 161 ? -4.957 -5.420 3.105 1.00 90.94 161 LEU A O 1
ATOM 1322 N N . GLU A 1 162 ? -4.664 -6.844 1.395 1.00 90.00 162 GLU A N 1
ATOM 1323 C CA . GLU A 1 162 ? -6.087 -7.054 1.117 1.00 90.00 162 GLU A CA 1
ATOM 1324 C C . GLU A 1 162 ? -6.849 -7.567 2.347 1.00 90.00 162 GLU A C 1
ATOM 1326 O O . GLU A 1 162 ? -8.010 -7.216 2.540 1.00 90.00 162 GLU A O 1
ATOM 1331 N N . LYS A 1 163 ? -6.209 -8.367 3.218 1.00 89.69 163 LYS A N 1
ATOM 1332 C CA . LYS A 1 163 ? -6.865 -8.914 4.417 1.00 89.69 163 LYS A CA 1
ATOM 1333 C C . LYS A 1 163 ? -7.094 -7.860 5.483 1.00 89.69 163 LYS A C 1
ATOM 1335 O O . LYS A 1 163 ? -7.848 -8.109 6.419 1.00 89.69 163 LYS A O 1
ATOM 1340 N N . LEU A 1 164 ? -6.437 -6.710 5.373 1.00 90.62 164 LEU A N 1
ATOM 1341 C CA . LEU A 1 164 ? -6.670 -5.572 6.249 1.00 90.62 164 LEU A CA 1
ATOM 1342 C C . LEU A 1 164 ? -7.800 -4.672 5.730 1.00 90.62 164 LEU A C 1
ATOM 1344 O O . LEU A 1 164 ? -8.320 -3.868 6.496 1.00 90.62 164 LEU A O 1
ATOM 1348 N N . VAL A 1 165 ? -8.222 -4.806 4.469 1.00 91.56 165 VAL A N 1
ATOM 1349 C CA . VAL A 1 165 ? -9.372 -4.064 3.933 1.00 91.56 165 VAL A CA 1
ATOM 1350 C C . VAL A 1 165 ? -10.657 -4.503 4.642 1.00 91.56 165 VAL A C 1
ATOM 1352 O O . VAL A 1 165 ? -10.797 -5.650 5.056 1.00 91.56 165 VAL A O 1
ATOM 1355 N N . ASP A 1 166 ? -11.587 -3.563 4.825 1.00 93.56 166 ASP A N 1
ATOM 1356 C CA . ASP A 1 166 ? -12.863 -3.728 5.537 1.00 93.56 166 ASP A CA 1
ATOM 1357 C C . ASP A 1 166 ? -12.754 -4.074 7.031 1.00 93.56 166 ASP A C 1
ATOM 1359 O O . ASP A 1 166 ? -13.766 -4.020 7.738 1.00 93.56 166 ASP A O 1
ATOM 1363 N N . LYS A 1 167 ? -11.546 -4.318 7.562 1.00 94.56 167 LYS A N 1
ATOM 1364 C CA . LYS A 1 167 ? -11.350 -4.426 9.008 1.00 94.56 167 LYS A CA 1
ATOM 1365 C C . LYS A 1 167 ? -11.721 -3.106 9.699 1.00 94.56 167 LYS A C 1
ATOM 1367 O O . LYS A 1 167 ? -11.513 -2.019 9.139 1.00 94.56 167 LYS A O 1
ATOM 1372 N N . PRO A 1 168 ? -12.282 -3.178 10.918 1.00 96.81 168 PRO A N 1
ATOM 1373 C CA . PRO A 1 168 ? -12.603 -1.992 11.688 1.00 96.81 168 PRO A CA 1
ATOM 1374 C C . PRO A 1 168 ? -11.333 -1.254 12.115 1.00 96.81 168 PRO A C 1
ATOM 1376 O O . PRO A 1 168 ? -10.293 -1.863 12.367 1.00 96.81 168 PRO A O 1
ATOM 1379 N N . VAL A 1 169 ? -11.445 0.065 12.238 1.00 95.25 169 VAL A N 1
ATOM 1380 C CA . VAL A 1 169 ? -10.437 0.895 12.903 1.00 95.25 169 VAL A CA 1
ATOM 1381 C C . VAL A 1 169 ? -10.960 1.266 14.278 1.00 95.25 169 VAL A C 1
ATOM 1383 O O . VAL A 1 169 ? -12.037 1.856 14.386 1.00 95.25 169 VAL A O 1
ATOM 1386 N N . ILE A 1 170 ? -10.210 0.913 15.31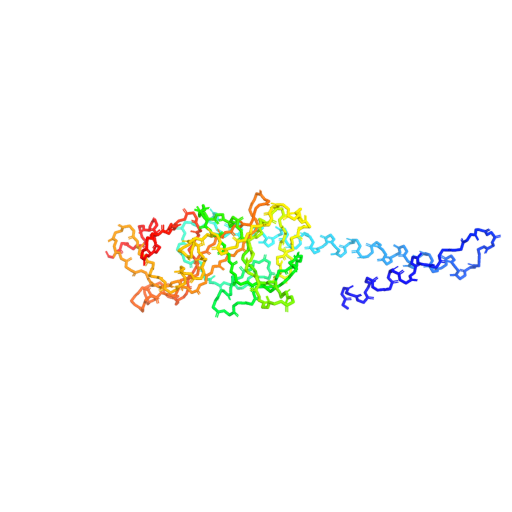5 1.00 94.19 170 ILE A N 1
ATOM 1387 C CA . ILE A 1 170 ? -10.591 1.122 16.712 1.00 94.19 170 ILE A CA 1
ATOM 1388 C C . ILE A 1 170 ? -9.506 1.961 17.377 1.00 94.19 170 ILE A C 1
ATOM 1390 O O . ILE A 1 170 ? -8.321 1.747 17.152 1.00 94.19 170 ILE A O 1
ATOM 1394 N N . THR A 1 171 ? -9.892 2.952 18.163 1.00 90.12 171 THR A N 1
ATOM 1395 C CA . THR A 1 171 ? -8.964 3.760 18.957 1.00 90.12 171 THR A CA 1
ATOM 1396 C C . THR A 1 171 ? -8.490 3.015 20.210 1.00 90.12 171 THR A C 1
ATOM 1398 O O . THR A 1 171 ? -9.127 2.066 20.663 1.00 90.12 171 THR A O 1
ATOM 1401 N N . LEU A 1 172 ? -7.417 3.491 20.849 1.00 85.94 172 LEU A N 1
ATOM 1402 C CA . LEU A 1 172 ? -6.935 2.944 22.129 1.00 85.94 172 LEU A CA 1
ATOM 1403 C C . LEU A 1 172 ? -8.000 2.875 23.237 1.00 85.94 172 LEU A C 1
ATOM 1405 O O . LEU A 1 172 ? -7.939 1.993 24.087 1.00 85.94 172 LEU A O 1
ATOM 1409 N N . ASN A 1 173 ? -8.968 3.795 23.246 1.00 85.25 173 ASN A N 1
ATOM 1410 C CA . ASN A 1 173 ? -10.070 3.803 24.214 1.00 85.25 173 ASN A CA 1
ATOM 1411 C C . ASN A 1 173 ? -11.294 2.978 23.766 1.00 85.25 173 ASN A C 1
ATOM 1413 O O . ASN A 1 173 ? -12.358 3.105 24.365 1.00 85.25 173 ASN A O 1
ATOM 1417 N N . GLY A 1 174 ? -11.165 2.150 22.724 1.00 89.12 174 GLY A N 1
ATOM 1418 C CA . GLY A 1 174 ? -12.206 1.219 22.281 1.00 89.12 174 GLY A CA 1
ATOM 1419 C C . GLY A 1 174 ? -13.291 1.828 21.389 1.00 89.12 174 GLY A C 1
ATOM 1420 O O . GLY A 1 174 ? -14.270 1.151 21.078 1.00 89.12 174 GLY A O 1
ATOM 1421 N N . VAL A 1 175 ? -13.142 3.080 20.949 1.00 89.69 175 VAL A N 1
ATOM 1422 C CA . VAL A 1 175 ? -14.102 3.718 20.038 1.00 89.69 175 VAL A CA 1
ATOM 1423 C C . VAL A 1 175 ? -13.837 3.240 18.617 1.00 89.69 175 VAL A C 1
ATOM 1425 O O . VAL A 1 175 ? -12.734 3.376 18.087 1.00 89.69 175 VAL A O 1
ATOM 1428 N N . ARG A 1 176 ? -14.867 2.703 17.964 1.00 93.50 176 ARG A N 1
ATOM 1429 C CA . ARG A 1 176 ? -14.799 2.370 16.543 1.00 93.50 176 ARG A CA 1
ATOM 1430 C C . ARG A 1 176 ? -14.917 3.647 15.715 1.00 93.50 176 ARG A C 1
ATOM 1432 O O . ARG A 1 176 ? -15.909 4.360 15.809 1.00 93.50 176 ARG A O 1
ATOM 1439 N N . LEU A 1 177 ? -13.905 3.922 14.897 1.00 91.75 177 LEU A N 1
ATOM 1440 C CA . LEU A 1 177 ? -13.915 5.055 13.972 1.00 91.75 177 LEU A CA 1
ATOM 1441 C C . LEU A 1 177 ? -14.678 4.729 12.688 1.00 91.75 177 LEU A C 1
ATOM 1443 O O . LEU A 1 177 ? -15.351 5.592 12.135 1.00 91.75 177 LEU A O 1
ATOM 1447 N N . GLY A 1 178 ? -14.541 3.497 12.202 1.00 94.69 178 GLY A N 1
ATOM 1448 C CA . GLY A 1 178 ? -15.102 3.075 10.927 1.00 94.69 178 GLY A CA 1
ATOM 1449 C C . GLY A 1 178 ? -14.419 1.824 10.393 1.00 94.69 178 GLY A C 1
ATOM 1450 O O . GLY A 1 178 ? -14.073 0.923 11.165 1.00 94.69 178 GLY A O 1
ATOM 1451 N N . ARG A 1 179 ? -14.214 1.765 9.075 1.00 96.00 179 ARG A N 1
ATOM 1452 C CA . ARG A 1 179 ? -13.604 0.624 8.371 1.00 96.00 179 ARG A CA 1
ATOM 1453 C C . ARG A 1 179 ? -12.573 1.054 7.338 1.00 96.00 179 ARG A C 1
ATOM 1455 O O . ARG A 1 179 ? -12.662 2.132 6.753 1.00 96.00 179 ARG A O 1
ATOM 1462 N N . ILE A 1 180 ? -11.616 0.176 7.073 1.00 93.50 180 ILE A N 1
ATOM 1463 C CA . ILE A 1 180 ? -10.540 0.441 6.120 1.00 93.50 180 ILE A CA 1
ATOM 1464 C C . ILE A 1 180 ? -11.061 0.308 4.693 1.00 93.50 180 ILE A C 1
ATOM 1466 O O . ILE A 1 180 ? -11.579 -0.731 4.279 1.00 93.50 180 ILE A O 1
ATOM 1470 N N . MET A 1 181 ? -10.898 1.372 3.916 1.00 90.44 181 MET A N 1
ATOM 1471 C CA . MET A 1 181 ? -11.220 1.371 2.496 1.00 90.44 181 MET A CA 1
ATOM 1472 C C . MET A 1 181 ? -10.054 0.880 1.653 1.00 90.44 181 MET A C 1
ATOM 1474 O O . MET A 1 181 ? -10.261 0.064 0.755 1.00 90.44 181 MET A O 1
ATOM 1478 N N . ASP A 1 182 ? -8.876 1.450 1.902 1.00 90.56 182 ASP A N 1
ATOM 1479 C CA . ASP A 1 182 ? -7.689 1.323 1.062 1.00 90.56 182 ASP A CA 1
ATOM 1480 C C . ASP A 1 182 ? -6.447 1.834 1.815 1.00 90.56 182 ASP A C 1
ATOM 1482 O O . ASP A 1 182 ? -6.552 2.423 2.895 1.00 90.56 182 ASP A O 1
ATOM 1486 N N . PHE A 1 183 ? -5.277 1.670 1.212 1.00 90.56 183 PHE A N 1
ATOM 1487 C CA . PHE A 1 183 ? -3.991 2.111 1.732 1.00 90.56 183 PHE A CA 1
ATOM 1488 C C . PHE A 1 183 ? -3.336 3.098 0.777 1.00 90.56 183 PHE A C 1
ATOM 1490 O O . PHE A 1 183 ? -3.441 2.985 -0.443 1.00 90.56 183 PHE A O 1
ATOM 1497 N N . VAL A 1 184 ? -2.642 4.070 1.350 1.00 87.88 184 VAL A N 1
ATOM 1498 C CA . VAL A 1 184 ? -1.824 5.034 0.626 1.00 87.88 184 VAL A CA 1
ATOM 1499 C C . VAL A 1 184 ? -0.394 4.513 0.641 1.00 87.88 184 VAL A C 1
ATOM 1501 O O . VAL A 1 184 ? 0.218 4.429 1.704 1.00 87.88 184 VAL A O 1
ATOM 1504 N N . ILE A 1 185 ? 0.130 4.153 -0.524 1.00 88.81 185 ILE A N 1
ATOM 1505 C CA . ILE A 1 185 ? 1.458 3.568 -0.702 1.00 88.81 185 ILE A CA 1
ATOM 1506 C C . ILE A 1 185 ? 2.401 4.609 -1.292 1.00 88.81 185 ILE A C 1
ATOM 1508 O O . ILE A 1 185 ? 2.074 5.308 -2.254 1.00 88.81 185 ILE A O 1
ATOM 1512 N N . GLY A 1 186 ? 3.591 4.688 -0.708 1.00 87.06 186 GLY A N 1
ATOM 1513 C CA . GLY A 1 186 ? 4.641 5.615 -1.092 1.00 87.06 186 GLY A CA 1
ATOM 1514 C C . GLY A 1 186 ? 6.028 4.998 -1.001 1.00 87.06 186 GLY A C 1
ATOM 1515 O O . GLY A 1 186 ? 6.192 3.843 -0.608 1.00 87.06 186 GLY A O 1
ATOM 1516 N N . VAL A 1 187 ? 7.039 5.802 -1.328 1.00 84.25 187 VAL A N 1
ATOM 1517 C CA . VAL A 1 187 ? 8.445 5.451 -1.106 1.00 84.25 187 VAL A CA 1
ATOM 1518 C C . VAL A 1 187 ? 8.991 6.306 0.031 1.00 84.25 187 VAL A C 1
ATOM 1520 O O . VAL A 1 187 ? 9.044 7.533 -0.062 1.00 84.25 187 VAL A O 1
ATOM 1523 N N . GLN A 1 188 ? 9.424 5.662 1.111 1.00 80.38 188 GLN A N 1
ATOM 1524 C CA . GLN A 1 188 ? 10.055 6.317 2.253 1.00 80.38 188 GLN A CA 1
ATOM 1525 C C . GLN A 1 188 ? 11.429 5.696 2.473 1.00 80.38 188 GLN A C 1
ATOM 1527 O O . GLN A 1 188 ? 11.562 4.484 2.476 1.00 80.38 188 GLN A O 1
ATOM 1532 N N . SER A 1 189 ? 12.477 6.513 2.611 1.00 81.81 189 SER A N 1
ATOM 1533 C CA . SER A 1 189 ? 13.848 6.017 2.832 1.00 81.81 189 SER A CA 1
ATOM 1534 C C . SER A 1 189 ? 14.306 4.947 1.821 1.00 81.81 189 SER A C 1
ATOM 1536 O O . SER A 1 189 ? 15.062 4.049 2.170 1.00 81.81 189 SER A O 1
ATOM 1538 N N . ARG A 1 190 ? 13.880 5.081 0.552 1.00 82.44 190 ARG A N 1
ATOM 1539 C CA . ARG A 1 190 ? 14.123 4.141 -0.565 1.00 82.44 190 ARG A CA 1
ATOM 1540 C C . ARG A 1 190 ? 13.413 2.783 -0.464 1.00 82.44 190 ARG A C 1
ATOM 1542 O O . ARG A 1 190 ? 13.671 1.933 -1.306 1.00 82.44 190 ARG A O 1
ATOM 1549 N N . SER A 1 191 ? 12.512 2.585 0.494 1.00 86.88 191 SER A N 1
ATOM 1550 C CA . SER A 1 191 ? 11.662 1.394 0.591 1.00 86.88 191 SER A CA 1
ATOM 1551 C C . SER A 1 191 ? 10.211 1.719 0.247 1.00 86.88 191 SER A C 1
ATOM 1553 O O . SER A 1 191 ? 9.755 2.846 0.453 1.00 86.88 191 SER A O 1
ATOM 1555 N N . LEU A 1 192 ? 9.476 0.727 -0.259 1.00 90.25 192 LEU A N 1
ATOM 1556 C CA . LEU A 1 192 ? 8.027 0.831 -0.415 1.00 90.25 192 LEU A CA 1
ATOM 1557 C C . LEU A 1 192 ? 7.362 0.732 0.962 1.00 90.25 192 LEU A C 1
ATOM 1559 O O . LEU A 1 192 ? 7.643 -0.196 1.721 1.00 90.25 192 LEU A O 1
ATOM 1563 N N . SER A 1 193 ? 6.477 1.672 1.275 1.00 91.75 193 SER A N 1
ATOM 1564 C CA . SER A 1 193 ? 5.847 1.760 2.592 1.00 91.75 193 SER A CA 1
ATOM 1565 C C . SER A 1 193 ? 4.400 2.231 2.488 1.00 91.75 193 SER A C 1
ATOM 1567 O O . SER A 1 193 ? 4.030 2.993 1.592 1.00 91.75 193 SER A O 1
ATOM 1569 N N . ILE A 1 194 ? 3.587 1.826 3.458 1.00 92.44 194 ILE A N 1
ATOM 1570 C CA . ILE A 1 194 ? 2.262 2.389 3.704 1.00 92.44 194 ILE A CA 1
ATOM 1571 C C . ILE A 1 194 ? 2.462 3.740 4.394 1.00 92.44 194 ILE A C 1
ATOM 1573 O O . ILE A 1 194 ? 3.018 3.816 5.487 1.00 92.44 194 ILE A O 1
ATOM 1577 N N . LEU A 1 195 ? 2.018 4.825 3.765 1.00 88.69 195 LEU A N 1
ATOM 1578 C CA . LEU A 1 195 ? 2.095 6.179 4.322 1.00 88.69 195 LEU A CA 1
ATOM 1579 C C . LEU A 1 195 ? 0.872 6.520 5.176 1.00 88.69 195 LEU A C 1
ATOM 1581 O O . LEU A 1 195 ? 0.986 7.215 6.186 1.00 88.69 195 LEU A O 1
ATOM 1585 N N . ALA A 1 196 ? -0.301 6.036 4.772 1.00 88.69 196 ALA A N 1
ATOM 1586 C CA . ALA A 1 196 ? -1.554 6.260 5.478 1.00 88.69 196 ALA A CA 1
ATOM 1587 C C . ALA A 1 196 ? -2.585 5.173 5.153 1.00 88.69 196 ALA A C 1
ATOM 1589 O O . ALA A 1 196 ? -2.492 4.474 4.144 1.00 88.69 196 ALA A O 1
ATOM 1590 N N . VAL A 1 197 ? -3.600 5.073 6.001 1.00 90.62 197 VAL A N 1
ATOM 1591 C CA . VAL A 1 197 ? -4.753 4.187 5.850 1.00 90.62 197 VAL A CA 1
ATOM 1592 C C . VAL A 1 197 ? -5.980 5.042 5.569 1.00 90.62 197 VAL A C 1
ATOM 1594 O O . VAL A 1 197 ? -6.265 5.985 6.307 1.00 90.62 197 VAL A O 1
ATOM 1597 N N . LYS A 1 198 ? -6.713 4.727 4.502 1.00 89.94 198 LYS A N 1
ATOM 1598 C CA . LYS A 1 198 ? -7.960 5.404 4.147 1.00 89.94 198 LYS A CA 1
ATOM 1599 C C . LYS A 1 198 ? -9.119 4.744 4.877 1.00 89.94 198 LYS A C 1
ATOM 1601 O O . LYS A 1 198 ? -9.343 3.547 4.711 1.00 89.94 198 LYS A O 1
ATOM 1606 N N . VAL A 1 199 ? -9.868 5.517 5.656 1.00 90.81 199 VAL A N 1
ATOM 1607 C CA . VAL A 1 199 ? -10.937 5.008 6.526 1.00 90.81 199 VAL A CA 1
ATOM 1608 C C . VAL A 1 199 ? -12.267 5.647 6.146 1.00 90.81 199 VAL A C 1
ATOM 1610 O O . VAL A 1 199 ? -12.364 6.869 6.088 1.00 90.81 199 VAL A O 1
ATOM 1613 N N . ASP A 1 200 ? -13.275 4.813 5.890 1.00 92.75 200 ASP A N 1
ATOM 1614 C CA . ASP A 1 200 ? -14.689 5.201 5.796 1.00 92.75 200 ASP A CA 1
ATOM 1615 C C . ASP A 1 200 ? -15.216 5.281 7.223 1.00 92.75 200 ASP A C 1
ATOM 1617 O O . ASP A 1 200 ? -15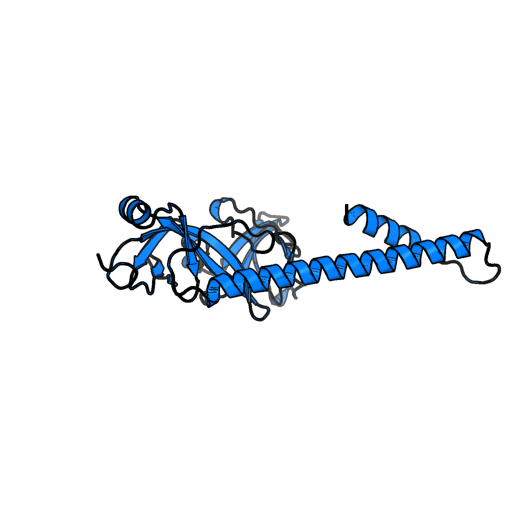.242 4.262 7.920 1.00 92.75 200 ASP A O 1
ATOM 1621 N N . LEU A 1 201 ? -15.541 6.489 7.673 1.00 91.31 201 LEU A N 1
ATOM 1622 C CA . LEU A 1 201 ? -15.991 6.740 9.034 1.00 91.31 201 LEU A CA 1
ATOM 1623 C C . LEU A 1 201 ? -17.423 6.243 9.238 1.00 91.31 201 LEU A C 1
ATOM 1625 O O . LEU A 1 201 ? -18.279 6.379 8.362 1.00 91.31 201 LEU A O 1
ATOM 1629 N N . ASP A 1 202 ? -17.694 5.717 10.431 1.00 93.50 202 ASP A N 1
ATOM 1630 C CA . ASP A 1 202 ? -19.059 5.425 10.859 1.00 93.50 202 ASP A CA 1
ATOM 1631 C C . ASP A 1 202 ? -19.855 6.737 10.967 1.00 93.50 202 ASP A C 1
ATOM 1633 O O . ASP A 1 202 ? -19.307 7.784 11.325 1.00 93.50 202 ASP A O 1
ATOM 1637 N N . ALA A 1 203 ? -21.161 6.683 10.683 1.00 92.00 203 ALA A N 1
ATOM 1638 C CA . ALA A 1 203 ? -22.006 7.872 10.523 1.00 92.00 203 ALA A CA 1
ATOM 1639 C C . ALA A 1 203 ? -21.953 8.838 11.722 1.00 92.00 203 ALA A C 1
ATOM 1641 O O . ALA A 1 203 ? -21.953 10.056 11.555 1.00 92.00 203 ALA A O 1
ATOM 1642 N N . GLU A 1 204 ? -21.882 8.304 12.944 1.00 89.00 204 GLU A N 1
ATOM 1643 C CA . GLU A 1 204 ? -21.782 9.117 14.158 1.00 89.00 204 GLU A CA 1
ATOM 1644 C C . GLU A 1 204 ? -20.485 9.940 14.191 1.00 89.00 204 GLU A C 1
ATOM 1646 O O . GLU A 1 204 ? -20.499 11.127 14.524 1.00 89.00 204 GLU A O 1
ATOM 1651 N N . ILE A 1 205 ? -19.367 9.320 13.809 1.00 86.81 205 ILE A N 1
ATOM 1652 C CA . ILE A 1 205 ? -18.054 9.960 13.782 1.00 86.81 205 ILE A CA 1
ATOM 1653 C C . ILE A 1 205 ? -17.979 10.932 12.607 1.00 86.81 205 ILE A C 1
ATOM 1655 O O . ILE A 1 205 ? -17.567 12.075 12.796 1.00 86.81 205 ILE A O 1
ATOM 1659 N N . SER A 1 206 ? -18.444 10.531 11.419 1.00 85.44 206 SER A N 1
ATOM 1660 C CA . SER A 1 206 ? -18.438 11.405 10.242 1.00 85.44 206 SER A CA 1
ATOM 1661 C C . SER A 1 206 ? -19.259 12.673 10.457 1.00 85.44 206 SER A C 1
ATOM 1663 O O . SER A 1 206 ? -18.841 13.745 10.035 1.00 85.44 206 SER A O 1
ATOM 1665 N N . ASN A 1 207 ? -20.395 12.584 11.158 1.00 84.75 207 ASN A N 1
ATOM 1666 C CA . ASN A 1 207 ? -21.233 13.745 11.470 1.00 84.75 207 ASN A CA 1
ATOM 1667 C C . ASN A 1 207 ? -20.544 14.724 12.432 1.00 84.75 207 ASN A C 1
ATOM 1669 O O . ASN A 1 207 ? -20.719 15.931 12.297 1.00 84.75 207 ASN A O 1
ATOM 1673 N N . LYS A 1 208 ? -19.754 14.219 13.390 1.00 80.19 208 LYS A N 1
ATOM 1674 C CA . LYS A 1 208 ? -18.973 15.049 14.325 1.00 80.19 208 LYS A CA 1
ATOM 1675 C C . LYS A 1 208 ? -17.781 15.716 13.639 1.00 80.19 208 LYS A C 1
ATOM 1677 O O . LYS A 1 208 ? -17.442 16.851 13.951 1.00 80.19 208 LYS A O 1
ATOM 1682 N N . VAL A 1 209 ? -17.142 14.995 12.723 1.00 76.88 209 VAL A N 1
ATOM 1683 C CA . VAL A 1 209 ? -15.947 15.443 12.000 1.00 76.88 209 VAL A CA 1
ATOM 1684 C C . VAL A 1 209 ? -16.294 16.360 10.823 1.00 76.88 209 VAL A C 1
ATOM 1686 O O . VAL A 1 209 ? -15.500 17.226 10.472 1.00 76.88 209 VAL A O 1
ATOM 1689 N N . GLY A 1 210 ? -17.459 16.167 10.202 1.00 77.00 210 GLY A N 1
ATOM 1690 C CA . GLY A 1 210 ? -17.849 16.827 8.954 1.00 77.00 210 GLY A CA 1
ATOM 1691 C C . GLY A 1 210 ? -17.309 16.153 7.687 1.00 77.00 210 GLY A C 1
ATOM 1692 O O . GLY A 1 210 ? -17.562 16.639 6.591 1.00 77.00 210 GLY A O 1
ATOM 1693 N N . GLU A 1 211 ? -16.607 15.024 7.814 1.00 79.25 211 GLU A N 1
ATOM 1694 C CA . GLU A 1 211 ? -16.013 14.276 6.702 1.00 79.25 211 GLU A CA 1
ATOM 1695 C C . GLU A 1 211 ? -16.430 12.809 6.768 1.00 79.25 211 GLU A C 1
ATOM 1697 O O . GLU A 1 211 ? -16.447 12.202 7.837 1.00 79.25 211 GLU A O 1
ATOM 1702 N N . LYS A 1 212 ? -16.728 12.208 5.614 1.00 84.56 212 LYS A N 1
ATOM 1703 C CA . LYS A 1 212 ? -17.072 10.778 5.531 1.00 84.56 212 LYS A CA 1
ATOM 1704 C C . LYS A 1 212 ? -15.837 9.881 5.481 1.00 84.56 212 LYS A C 1
ATOM 1706 O O . LYS A 1 212 ? -15.875 8.744 5.938 1.00 84.56 212 LYS A O 1
ATOM 1711 N N . VAL A 1 213 ? -14.751 10.374 4.891 1.00 85.19 213 VAL A N 1
ATOM 1712 C CA . VAL A 1 213 ? -13.547 9.585 4.629 1.00 85.19 213 VAL A CA 1
ATOM 1713 C C . VAL A 1 213 ? -12.322 10.358 5.067 1.00 85.19 213 VAL A C 1
ATOM 1715 O O . VAL A 1 213 ? -12.179 11.535 4.750 1.00 85.19 213 VAL A O 1
ATOM 1718 N N . ILE A 1 214 ? -11.415 9.665 5.743 1.00 80.56 214 ILE A N 1
ATOM 1719 C CA . ILE A 1 214 ? -10.207 10.256 6.314 1.00 80.56 214 ILE A CA 1
ATOM 1720 C C . ILE A 1 214 ? -8.964 9.465 5.929 1.00 80.56 214 ILE A C 1
ATOM 1722 O O . ILE A 1 214 ? -9.047 8.282 5.589 1.00 80.56 214 ILE A O 1
ATOM 1726 N N . LEU A 1 215 ? -7.803 10.104 6.046 1.00 83.56 215 LEU A N 1
ATOM 1727 C CA . LEU A 1 215 ? -6.504 9.437 6.041 1.00 83.56 215 LEU A CA 1
ATOM 1728 C C . LEU A 1 215 ? -5.920 9.411 7.458 1.00 83.56 215 LEU A C 1
ATOM 1730 O O . LEU A 1 215 ? -5.761 10.454 8.095 1.00 83.56 215 LEU A O 1
ATOM 1734 N N . LEU A 1 216 ? -5.583 8.216 7.944 1.00 84.44 216 LEU A N 1
ATOM 1735 C CA . LEU A 1 216 ? -4.840 8.014 9.187 1.00 84.44 216 LEU A CA 1
ATOM 1736 C C . LEU A 1 216 ? -3.371 7.716 8.861 1.00 84.44 216 LEU A C 1
ATOM 1738 O O . LEU A 1 216 ? -3.105 6.693 8.228 1.00 84.44 216 LEU A O 1
ATOM 1742 N N . PRO A 1 217 ? -2.416 8.568 9.278 1.00 85.00 217 PRO A N 1
ATOM 1743 C CA . PRO A 1 217 ? -0.993 8.330 9.055 1.00 85.00 217 PRO A CA 1
ATOM 1744 C C . PRO A 1 217 ? -0.544 6.974 9.601 1.00 85.00 217 PRO A C 1
ATOM 1746 O O . PRO A 1 217 ? -0.957 6.564 10.689 1.00 85.00 217 PRO A O 1
ATOM 1749 N N . SER A 1 218 ? 0.333 6.286 8.872 1.00 88.62 218 SER A N 1
ATOM 1750 C CA . SER A 1 218 ? 0.736 4.921 9.218 1.00 88.62 218 SER A CA 1
ATOM 1751 C C . SER A 1 218 ? 1.494 4.822 10.542 1.00 88.62 218 SER A C 1
ATOM 1753 O O . SER A 1 218 ? 1.410 3.810 11.218 1.00 88.62 218 SER A O 1
ATOM 1755 N N . ASN A 1 219 ? 2.148 5.893 10.991 1.00 83.06 219 ASN A N 1
ATOM 1756 C CA . ASN A 1 219 ? 2.786 5.967 12.310 1.00 83.06 219 ASN A CA 1
ATOM 1757 C C . ASN A 1 219 ? 1.804 6.185 13.482 1.00 83.06 219 ASN A C 1
ATOM 1759 O O . ASN A 1 219 ? 2.232 6.267 14.632 1.00 83.06 219 ASN A O 1
ATOM 1763 N N . ARG A 1 220 ? 0.500 6.331 13.212 1.00 84.25 220 ARG A N 1
ATOM 1764 C CA . ARG A 1 220 ? -0.561 6.515 14.219 1.00 84.25 220 ARG A CA 1
ATOM 1765 C C . ARG A 1 220 ? -1.524 5.334 14.290 1.00 84.25 220 ARG A C 1
ATOM 1767 O O . ARG A 1 220 ? -2.524 5.424 14.998 1.00 84.25 220 ARG A O 1
ATOM 1774 N N . ILE A 1 221 ? -1.259 4.262 13.556 1.00 89.06 221 ILE A N 1
ATOM 1775 C CA . ILE A 1 221 ? -2.149 3.112 13.465 1.00 89.06 221 ILE A CA 1
ATOM 1776 C C . ILE A 1 221 ? -1.326 1.836 13.308 1.00 89.06 221 ILE A C 1
ATOM 1778 O O . ILE A 1 221 ? -0.329 1.849 12.597 1.00 89.06 221 ILE A O 1
ATOM 1782 N N . SER A 1 222 ? -1.722 0.746 13.954 1.00 91.56 222 SER A N 1
ATOM 1783 C CA . SER A 1 222 ? -1.046 -0.550 13.863 1.00 91.56 222 SER A CA 1
ATOM 1784 C C . SER A 1 222 ? -2.039 -1.673 13.559 1.00 91.56 222 SER A C 1
ATOM 1786 O O . SER A 1 222 ? -3.189 -1.603 13.996 1.00 91.56 222 SER A O 1
ATOM 1788 N N . PRO A 1 223 ? -1.635 -2.707 12.805 1.00 92.25 223 PRO A N 1
ATOM 1789 C CA . PRO A 1 223 ? -2.470 -3.878 12.584 1.00 92.25 223 PRO A CA 1
ATOM 1790 C C . PRO A 1 223 ? -2.553 -4.750 13.833 1.00 92.25 223 PRO A C 1
ATOM 1792 O O . PRO A 1 223 ? -1.538 -5.099 14.425 1.00 92.25 223 PRO A O 1
ATOM 1795 N N . GLU A 1 224 ? -3.775 -5.149 14.163 1.00 91.44 224 GLU A N 1
ATOM 1796 C CA . GLU A 1 224 ? -4.106 -6.199 15.121 1.00 91.44 224 GLU A CA 1
ATOM 1797 C C . GLU A 1 224 ? -4.768 -7.372 14.378 1.00 91.44 224 GLU A C 1
ATOM 1799 O O . GLU A 1 224 ? -5.090 -7.299 13.183 1.00 91.44 224 GLU A O 1
ATOM 1804 N N . GLU A 1 225 ? -5.007 -8.481 15.078 1.00 86.50 225 GLU A N 1
ATOM 1805 C CA . GLU A 1 225 ? -5.578 -9.685 14.464 1.00 86.50 225 GLU A CA 1
ATOM 1806 C C . GLU A 1 225 ? -6.924 -9.403 13.770 1.00 86.50 225 GLU A C 1
ATOM 1808 O O . GLU A 1 225 ? -7.133 -9.794 12.618 1.00 86.50 225 GLU A O 1
ATOM 1813 N N . THR A 1 226 ? -7.812 -8.648 14.418 1.00 90.69 226 THR A N 1
ATOM 1814 C CA . THR A 1 226 ? -9.192 -8.412 13.957 1.00 90.69 226 THR A CA 1
ATOM 1815 C C . THR A 1 226 ? -9.478 -6.978 13.514 1.00 90.69 226 THR A C 1
ATOM 1817 O O . THR A 1 226 ? -10.516 -6.735 12.903 1.00 90.69 226 THR A O 1
ATOM 1820 N N . HIS A 1 227 ? -8.585 -6.028 13.788 1.00 94.31 227 HIS A N 1
ATOM 1821 C CA . HIS A 1 227 ? -8.804 -4.598 13.560 1.00 94.31 227 HIS A CA 1
ATOM 1822 C C . HIS A 1 227 ? -7.482 -3.870 13.285 1.00 94.31 227 HIS A C 1
ATOM 1824 O O . HIS A 1 227 ? -6.414 -4.469 13.352 1.00 94.31 227 HIS A O 1
ATOM 1830 N N . MET A 1 228 ? -7.543 -2.579 12.971 1.00 94.06 228 MET A N 1
ATOM 1831 C CA . MET A 1 228 ? -6.385 -1.692 13.088 1.00 94.06 228 MET A CA 1
ATOM 1832 C C . MET A 1 228 ? -6.564 -0.809 14.322 1.00 94.06 228 MET A C 1
ATOM 1834 O O . MET A 1 228 ? -7.595 -0.144 14.467 1.00 94.06 228 MET A O 1
ATOM 1838 N N . LEU A 1 229 ? -5.569 -0.797 15.200 1.00 93.56 229 LEU A N 1
ATOM 1839 C CA . LEU A 1 229 ? -5.553 0.001 16.415 1.00 93.56 229 LEU A CA 1
ATOM 1840 C C . LEU A 1 229 ? -4.973 1.384 16.114 1.00 93.56 229 LEU A C 1
ATOM 1842 O O . LEU A 1 229 ? -3.803 1.521 15.768 1.00 93.56 229 LEU A O 1
ATOM 1846 N N . ALA A 1 230 ? -5.786 2.426 16.235 1.00 90.44 230 ALA A N 1
ATOM 1847 C CA . ALA A 1 230 ? -5.349 3.808 16.109 1.00 90.44 230 ALA A CA 1
ATOM 1848 C C . ALA A 1 230 ? -4.898 4.342 17.477 1.00 90.44 230 ALA A C 1
ATOM 1850 O O . ALA A 1 230 ? -5.616 4.202 18.470 1.00 90.44 230 ALA A O 1
ATOM 1851 N N . LEU A 1 231 ? -3.756 5.040 17.517 1.00 78.31 231 LEU A N 1
ATOM 1852 C CA . LEU A 1 231 ? -3.151 5.713 18.688 1.00 78.31 231 LEU A CA 1
ATOM 1853 C C . LEU A 1 231 ? -3.953 6.939 19.166 1.00 78.31 231 LEU A C 1
ATOM 1855 O O . LEU A 1 231 ? -3.432 7.965 19.601 1.00 78.31 231 LEU A O 1
ATOM 1859 N N . ALA A 1 232 ? -5.260 6.858 19.020 1.00 62.53 232 ALA A N 1
ATOM 1860 C CA . ALA A 1 232 ? -6.119 7.986 18.867 1.00 62.53 232 ALA A CA 1
ATOM 1861 C C . ALA A 1 232 ? -6.822 8.401 20.162 1.00 62.53 232 ALA A C 1
ATOM 1863 O O . ALA A 1 232 ? -7.898 7.901 20.463 1.00 62.53 232 ALA A O 1
ATOM 1864 N N . ASN A 1 233 ? -6.299 9.422 20.852 1.00 54.31 233 ASN A N 1
ATOM 1865 C CA . ASN A 1 233 ? -7.067 10.234 21.817 1.00 54.31 233 ASN A CA 1
ATOM 1866 C C . ASN A 1 233 ? -8.040 11.193 21.088 1.00 54.31 233 ASN A C 1
ATOM 1868 O O . ASN A 1 233 ? -8.050 12.395 21.343 1.00 54.31 233 ASN A O 1
ATOM 1872 N N . PHE A 1 234 ? -8.767 10.703 20.078 1.00 49.84 234 PHE A N 1
ATOM 1873 C CA . PHE A 1 234 ? -9.262 11.552 18.983 1.00 49.84 234 PHE A CA 1
ATOM 1874 C C . PHE A 1 234 ? -10.555 12.308 19.278 1.00 49.84 234 PHE A C 1
ATOM 1876 O O . PHE A 1 234 ? -10.936 13.160 18.485 1.00 49.84 234 PHE A O 1
ATOM 1883 N N . ILE A 1 235 ? -11.235 12.044 20.389 1.00 44.09 235 ILE A N 1
ATOM 1884 C CA . ILE A 1 235 ? -12.471 12.748 20.726 1.00 44.09 235 ILE A CA 1
ATOM 1885 C C . ILE A 1 235 ? -12.519 12.859 22.252 1.00 44.09 235 ILE A C 1
ATOM 1887 O O . ILE A 1 235 ? -12.658 11.849 22.939 1.00 44.09 235 ILE A O 1
ATOM 1891 N N . LYS A 1 236 ? -12.406 14.078 22.799 1.00 41.47 236 LYS A N 1
ATOM 1892 C CA . LYS A 1 236 ? -13.153 14.371 24.030 1.00 41.47 236 LYS A CA 1
ATOM 1893 C C . LYS A 1 236 ? -14.612 14.316 23.596 1.00 41.47 236 LYS A C 1
ATOM 1895 O O . LYS A 1 236 ? -15.068 15.252 22.945 1.00 41.47 236 LYS A O 1
ATOM 1900 N N . ILE A 1 237 ? -15.259 13.171 23.800 1.00 42.31 237 ILE A N 1
ATOM 1901 C CA . ILE A 1 237 ? -16.720 13.107 23.721 1.00 42.31 237 ILE A CA 1
ATOM 1902 C C . ILE A 1 237 ? -17.250 13.946 24.881 1.00 42.31 237 ILE A C 1
ATOM 1904 O O . ILE A 1 237 ? -16.644 13.851 25.975 1.00 42.31 237 ILE A O 1
#

Sequence (237 aa):
TLLSLEQRVTELEDLRPAVRVQDKAILKLRAELDKLRREFERRLEIDRLSSRIEDLKLKLELHTLPSFLQPAKMSTHVLYSSCRRGEVPVVGLEGRFIDFLVLNYPSIDYVLYSKKRFFGEKLLLRPPGTPTISKGMIIMEPTSPESILDYSEYQHGKYLLEKLVDKPVITLNGVRLGRIMDFVIGVQSRSLSILAVKVDLDAEISNKVGEKVILLPSNRISPEETHMLALANFIKI

Secondary structure (DSSP, 8-state):
-HHHHHHHHHHHHTT-PPSS---HHHHHHHHHHHHHHHHHHHHHHHHHHHHHHHHHHHHHHHHH--SS-EE----SSSEE--TTTT---EET-SSEEEEEE-SSTTB--EEEEEEE-SSSEEEEEE---S-EEETTEEE-----GGGPEEGGG---GGGBGGGGTTPEEEETTS-EEEEEEEEEEEEETTEEEEEEEEEEE-HHHHHHHS-SEEEEEGGGEEE-SSSEEE-------

pLDDT: mean 76.3, std 15.57, range [35.28, 96.81]